Protein AF-A0A6G9QPV2-F1 (afdb_monomer_lite)

Sequence (283 aa):
MKAAFNFEWFISEEIANVVGEENLARIALSQITEARETGDTQGELWIAINGSEHKGYWSLNIDEQEIDEDEDACSHESVASIEVNEPSPFMALSQRQIHLKRWPLMRGVTGEDNVLGHSASVAHIGLMMALIANKNGADFDLTEVLVYGLLHDLQEVVCQDVAQPSKNSSPELAAAFDAFEKKALKAMIGTLPTALQDFYTTHLSPSPEVKTLIKNADIYDALRKSQDECEAGNHKEFGLAYSRLQQEVKTRSETNTYLKEFHQTFGQAYSWSFDKLVAHSHI

Secondary structure (DSSP, 8-state):
---EEEEEE---HHHHHHH-HHHHHHHHHHHHHHHTTTT-SEEEEEEEETTEEEEEEEEEEEE-----S---------------SS---HHHHHGGGGG-BSSTTS---S---BHHHHHHHHHHHHHHHHHHHHHTT----HHHHHHHHHHTTTTHHHH----HHHHTSSHHHHHHHHHHHHHHHHHHHTTS-HHHHHHHHHHTS--HHHHHHHHHHHHHHHHHHHHHHHHTT-HHHHHHHHHHHHHHHHHHTTT-HHHHHHHHHHGGGGGS-HHHHHHHHT-

Organism: NCBI:txid1028752

Structure (mmCIF, N/CA/C/O backbone):
data_AF-A0A6G9QPV2-F1
#
_entry.id   AF-A0A6G9QPV2-F1
#
loop_
_atom_site.group_PDB
_atom_site.id
_atom_site.type_symbol
_atom_site.label_atom_id
_atom_site.label_alt_id
_atom_site.label_comp_id
_atom_site.label_asym_id
_atom_site.label_entity_id
_atom_site.label_seq_id
_atom_site.pdbx_PDB_ins_code
_atom_site.Cartn_x
_atom_site.Cartn_y
_atom_site.Cartn_z
_atom_site.occupancy
_atom_site.B_iso_or_equiv
_atom_site.auth_seq_id
_atom_site.auth_comp_id
_atom_site.auth_asym_id
_atom_site.auth_atom_id
_atom_site.pdbx_PDB_model_num
ATOM 1 N N . MET A 1 1 ? -30.710 -30.141 27.492 1.00 29.81 1 MET A N 1
ATOM 2 C CA . MET A 1 1 ? -31.297 -29.080 28.334 1.00 29.81 1 MET A CA 1
ATOM 3 C C . MET A 1 1 ? -30.924 -27.733 27.720 1.00 29.81 1 MET A C 1
ATOM 5 O O . MET A 1 1 ? -29.798 -27.285 27.894 1.00 29.81 1 MET A O 1
ATOM 9 N N . LYS A 1 2 ? -31.788 -27.150 26.878 1.00 24.86 2 LYS A N 1
ATOM 10 C CA . LYS A 1 2 ? -31.607 -25.771 26.396 1.00 24.86 2 LYS A CA 1
ATOM 11 C C . LYS A 1 2 ? -32.379 -24.875 27.364 1.00 24.86 2 LYS A C 1
ATOM 13 O O . LYS A 1 2 ? -33.598 -24.961 27.405 1.00 24.86 2 LYS A O 1
ATOM 18 N N . ALA A 1 3 ? -31.670 -24.094 28.173 1.00 29.39 3 ALA A N 1
ATOM 19 C CA . ALA A 1 3 ? -32.288 -23.074 29.012 1.00 29.39 3 ALA A CA 1
ATOM 20 C C . ALA A 1 3 ? -32.742 -21.913 28.115 1.00 29.39 3 ALA A C 1
ATOM 22 O O . ALA A 1 3 ? -31.935 -21.378 27.351 1.00 29.39 3 ALA A O 1
ATOM 23 N N . ALA A 1 4 ? -34.022 -21.548 28.178 1.00 32.12 4 ALA A N 1
ATOM 24 C CA . ALA A 1 4 ? -34.490 -20.273 27.652 1.00 32.12 4 ALA A CA 1
ATOM 25 C C . ALA A 1 4 ? -34.146 -19.194 28.686 1.00 32.12 4 ALA A C 1
ATOM 27 O O . ALA A 1 4 ? -34.505 -19.323 29.854 1.00 32.12 4 ALA A O 1
ATOM 28 N N . PHE A 1 5 ? -33.405 -18.169 28.270 1.00 38.25 5 PHE A N 1
ATOM 29 C CA . PHE A 1 5 ? -32.965 -17.087 29.145 1.00 38.25 5 PHE A CA 1
ATOM 30 C C . PHE A 1 5 ? -33.882 -15.879 28.945 1.00 38.25 5 PHE A C 1
ATOM 32 O O . PHE A 1 5 ? -33.853 -15.255 27.886 1.00 38.25 5 PHE A O 1
ATOM 39 N N . ASN A 1 6 ? -34.691 -15.552 29.952 1.00 40.38 6 ASN A N 1
ATOM 40 C CA . ASN A 1 6 ? -35.481 -14.320 29.972 1.00 40.38 6 ASN A CA 1
ATOM 41 C C . ASN A 1 6 ? -34.753 -13.266 30.819 1.00 40.38 6 ASN A C 1
ATOM 43 O O . ASN A 1 6 ? -34.417 -13.538 31.973 1.00 40.38 6 ASN A O 1
ATOM 47 N N . PHE A 1 7 ? -34.508 -12.087 30.235 1.00 45.59 7 PHE A N 1
ATOM 48 C CA . PHE A 1 7 ? -33.812 -10.960 30.867 1.00 45.59 7 PHE A CA 1
ATOM 49 C C . PHE A 1 7 ? -34.814 -9.867 31.257 1.00 45.59 7 PHE A C 1
ATOM 51 O O . PHE A 1 7 ? -35.554 -9.379 30.402 1.00 45.59 7 PHE A O 1
ATOM 58 N N . GLU A 1 8 ? -34.808 -9.441 32.520 1.00 45.69 8 GLU A N 1
ATOM 59 C CA . GLU A 1 8 ? -35.541 -8.252 32.979 1.00 45.69 8 GLU A CA 1
ATOM 60 C C . GLU A 1 8 ? -34.568 -7.098 33.263 1.00 45.69 8 GLU A C 1
ATOM 62 O O . GLU A 1 8 ? -33.550 -7.280 33.934 1.00 45.69 8 GLU A O 1
ATOM 67 N N . TRP A 1 9 ? -34.886 -5.903 32.748 1.00 53.31 9 TRP A N 1
ATOM 68 C CA . TRP A 1 9 ? -34.067 -4.694 32.876 1.00 53.31 9 TRP A CA 1
ATOM 69 C C . TRP A 1 9 ? -34.724 -3.681 33.806 1.00 53.31 9 TRP A C 1
ATOM 71 O O . TRP A 1 9 ? -35.901 -3.358 33.655 1.00 53.31 9 TRP A O 1
ATOM 81 N N . PHE A 1 10 ? -33.927 -3.084 34.690 1.00 49.91 10 PHE A N 1
ATOM 82 C CA . PHE A 1 10 ? -34.333 -1.916 35.470 1.00 49.91 10 PHE A CA 1
ATOM 83 C C . PHE A 1 10 ? -33.373 -0.762 35.176 1.00 49.91 10 PHE A C 1
ATOM 85 O O . PHE A 1 10 ? -32.370 -0.574 35.864 1.00 49.91 10 PHE A O 1
ATOM 92 N N . ILE A 1 11 ? -33.665 -0.006 34.118 1.00 53.94 11 ILE A N 1
ATOM 93 C CA . ILE A 1 11 ? -32.973 1.238 33.755 1.00 53.94 11 ILE A CA 1
ATOM 94 C C . ILE A 1 11 ? -34.028 2.354 33.741 1.00 53.94 11 ILE A C 1
ATOM 96 O O . ILE A 1 11 ? -35.170 2.112 33.354 1.00 53.94 11 ILE A O 1
ATOM 100 N N . SER A 1 12 ? -33.692 3.568 34.192 1.00 52.53 12 SER A N 1
ATOM 101 C CA . SER A 1 12 ? -34.635 4.692 34.109 1.00 52.53 12 SER A CA 1
ATOM 102 C C . SER A 1 12 ? -34.963 5.018 32.642 1.00 52.53 12 SER A C 1
ATOM 104 O O . SER A 1 12 ? -34.069 5.022 31.794 1.00 52.53 12 SER A O 1
ATOM 106 N N . GLU A 1 13 ? -36.229 5.335 32.336 1.00 53.12 13 GLU A N 1
ATOM 107 C CA . GLU A 1 13 ? -36.702 5.673 30.971 1.00 53.12 13 GLU A CA 1
ATOM 108 C C . GLU A 1 13 ? -35.861 6.769 30.289 1.00 53.12 13 GLU A C 1
ATOM 110 O O . GLU A 1 13 ? -35.733 6.822 29.066 1.00 53.12 13 GLU A O 1
ATOM 115 N N . GLU A 1 14 ? -35.246 7.642 31.083 1.00 51.38 14 GLU A N 1
ATOM 116 C CA . GLU A 1 14 ? -34.389 8.732 30.620 1.00 51.38 14 GLU A CA 1
ATOM 117 C C . GLU A 1 14 ? -33.098 8.230 29.941 1.00 51.38 14 GLU A C 1
ATOM 119 O O . GLU A 1 14 ? -32.623 8.843 28.989 1.00 51.38 14 GLU A O 1
ATOM 124 N N . ILE A 1 15 ? -32.559 7.084 30.371 1.00 52.84 15 ILE A N 1
ATOM 125 C CA . ILE A 1 15 ? -31.333 6.483 29.820 1.00 52.84 15 ILE A CA 1
ATOM 126 C C . ILE A 1 15 ? -31.635 5.645 28.569 1.00 52.84 15 ILE A C 1
ATOM 128 O O . ILE A 1 15 ? -30.878 5.702 27.595 1.00 52.84 15 ILE A O 1
ATOM 132 N N . ALA A 1 16 ? -32.758 4.918 28.563 1.00 52.12 16 ALA A N 1
ATOM 133 C CA . ALA A 1 16 ? -33.206 4.126 27.412 1.00 52.12 16 ALA A CA 1
ATOM 134 C C . ALA A 1 16 ? -33.373 4.992 26.151 1.00 52.12 16 ALA A C 1
ATOM 136 O O . ALA A 1 16 ? -32.941 4.607 25.064 1.00 52.12 16 ALA A O 1
ATOM 137 N N . ASN A 1 17 ? -33.889 6.214 26.322 1.00 54.78 17 ASN A N 1
ATOM 138 C CA . ASN A 1 17 ? -34.085 7.175 25.237 1.00 54.78 17 ASN A CA 1
ATOM 139 C C . ASN A 1 17 ? -32.785 7.773 24.665 1.00 54.78 17 ASN A C 1
ATOM 141 O O . ASN A 1 17 ? -32.784 8.234 23.526 1.00 54.78 17 ASN A O 1
ATOM 145 N N . VAL A 1 18 ? -31.686 7.796 25.429 1.00 54.56 18 VAL A N 1
ATOM 146 C CA . VAL A 1 18 ? -30.412 8.404 24.995 1.00 54.56 18 VAL A CA 1
ATOM 147 C C . VAL A 1 18 ? -29.506 7.394 24.294 1.00 54.56 18 VAL A C 1
ATOM 149 O O . VAL A 1 18 ? -28.829 7.744 23.330 1.00 54.56 18 VAL A O 1
ATOM 152 N N . VAL A 1 19 ? -29.478 6.148 24.770 1.00 54.56 19 VAL A N 1
ATOM 153 C CA . VAL A 1 19 ? -28.576 5.105 24.247 1.00 54.56 19 VAL A CA 1
ATOM 154 C C . VAL A 1 19 ? -29.251 4.263 23.159 1.00 54.56 19 VAL A C 1
ATOM 156 O O . VAL A 1 19 ? -28.574 3.768 22.256 1.00 54.56 19 VAL A O 1
ATOM 159 N N . GLY A 1 20 ? -30.583 4.157 23.202 1.00 52.97 20 GLY A N 1
ATOM 160 C CA . GLY A 1 20 ? -31.364 3.228 22.389 1.00 52.97 20 GLY A CA 1
ATOM 161 C C . GLY A 1 20 ? -31.345 1.819 22.989 1.00 52.97 20 GLY A C 1
ATOM 162 O O . GLY A 1 20 ? -30.290 1.314 23.382 1.00 52.97 20 GLY A O 1
ATOM 163 N N . GLU A 1 21 ? -32.513 1.177 23.062 1.00 51.59 21 GLU A N 1
ATOM 164 C CA . GLU A 1 21 ? -32.695 -0.134 23.710 1.00 51.59 21 GLU A CA 1
ATOM 165 C C . GLU A 1 21 ? -31.785 -1.229 23.119 1.00 51.59 21 GLU A C 1
ATOM 167 O O . GLU A 1 21 ? -31.217 -2.028 23.864 1.00 51.59 21 GLU A O 1
ATOM 172 N N . GLU A 1 22 ? -31.544 -1.216 21.802 1.00 52.38 22 GLU A N 1
ATOM 173 C CA . GLU A 1 22 ? -30.664 -2.186 21.127 1.00 52.38 22 GLU A CA 1
ATOM 174 C C . GLU A 1 22 ? -29.181 -2.049 21.518 1.00 52.38 22 GLU A C 1
ATOM 176 O O . GLU A 1 22 ? -28.469 -3.047 21.659 1.00 52.38 22 GLU A O 1
ATOM 181 N N . ASN A 1 23 ? -28.696 -0.824 21.741 1.00 57.09 23 ASN A N 1
ATOM 182 C CA . ASN A 1 23 ? -27.310 -0.593 22.160 1.00 57.09 23 ASN A CA 1
ATOM 183 C C . ASN A 1 23 ? -27.099 -0.954 23.634 1.00 57.09 23 ASN A C 1
ATOM 185 O O . ASN A 1 23 ? -26.043 -1.483 23.987 1.00 57.09 23 ASN A O 1
ATOM 189 N N . LEU A 1 24 ? -28.107 -0.724 24.483 1.00 56.81 24 LEU A N 1
ATOM 190 C CA . LEU A 1 24 ? -28.096 -1.178 25.876 1.00 56.81 24 LEU A CA 1
ATOM 191 C C . LEU A 1 24 ? -28.025 -2.708 25.952 1.00 56.81 24 LEU A C 1
ATOM 193 O O . LEU A 1 24 ? -27.199 -3.240 26.696 1.00 56.81 24 LEU A O 1
ATOM 197 N N . ALA A 1 25 ? -28.802 -3.407 25.117 1.00 54.53 25 ALA A N 1
ATOM 198 C CA . ALA A 1 25 ? -28.771 -4.864 25.032 1.00 54.53 25 ALA A CA 1
ATOM 199 C C . ALA A 1 25 ? -27.386 -5.397 24.615 1.00 54.53 25 ALA A C 1
ATOM 201 O O . ALA A 1 25 ? -26.897 -6.362 25.202 1.00 54.53 25 ALA A O 1
ATOM 202 N N . ARG A 1 26 ? -26.703 -4.745 23.660 1.00 59.41 26 ARG A N 1
ATOM 203 C CA . ARG A 1 26 ? -25.351 -5.143 23.215 1.00 59.41 26 ARG A CA 1
ATOM 204 C C . ARG A 1 26 ? -24.257 -4.917 24.260 1.00 59.41 26 ARG A C 1
ATOM 206 O O . ARG A 1 26 ? -23.439 -5.813 24.461 1.00 59.41 26 ARG A O 1
ATOM 213 N N . ILE A 1 27 ? -24.224 -3.747 24.906 1.00 60.62 27 ILE A N 1
ATOM 214 C CA . ILE A 1 27 ? -23.229 -3.420 25.951 1.00 60.62 27 ILE A CA 1
ATOM 215 C C . ILE A 1 27 ? -23.361 -4.386 27.128 1.00 60.62 27 ILE A C 1
ATOM 217 O O . ILE A 1 27 ? -22.373 -4.839 27.708 1.00 60.62 27 ILE A O 1
ATOM 221 N N . ALA A 1 28 ? -24.594 -4.734 27.469 1.00 55.91 28 ALA A N 1
ATOM 222 C CA . ALA A 1 28 ? -24.837 -5.663 28.543 1.00 55.91 28 ALA A CA 1
ATOM 223 C C . ALA A 1 28 ? -24.505 -7.109 28.151 1.00 55.91 28 ALA A C 1
ATOM 225 O O . ALA A 1 28 ? -23.892 -7.805 28.952 1.00 55.91 28 ALA A O 1
ATOM 226 N N . LEU A 1 29 ? -24.788 -7.549 26.915 1.00 54.81 29 LEU A N 1
ATOM 227 C CA . LEU A 1 29 ? -24.367 -8.875 26.442 1.00 54.81 29 LEU A CA 1
ATOM 228 C C . LEU A 1 29 ? -22.846 -9.072 26.556 1.00 54.81 29 LEU A C 1
ATOM 230 O O . LEU A 1 29 ? -22.399 -10.154 26.942 1.00 54.81 29 LEU A O 1
ATOM 234 N N . SER A 1 30 ? -22.045 -8.037 26.268 1.00 60.50 30 SER A N 1
ATOM 235 C CA . SER A 1 30 ? -20.585 -8.142 26.384 1.00 60.50 30 SER A CA 1
ATOM 236 C C . SER A 1 30 ? -20.111 -8.278 27.832 1.00 60.50 30 SER A C 1
ATOM 238 O O . SER A 1 30 ? -19.213 -9.070 28.086 1.00 60.50 30 SER A O 1
ATOM 240 N N . GLN A 1 31 ? -20.737 -7.576 28.785 1.00 57.03 31 GLN A N 1
ATOM 241 C CA . GLN A 1 31 ? -20.386 -7.683 30.212 1.00 57.03 31 GLN A CA 1
ATOM 242 C C . GLN A 1 31 ? -20.992 -8.939 30.881 1.00 57.03 31 GLN A C 1
ATOM 244 O O . GLN A 1 31 ? -20.435 -9.470 31.833 1.00 57.03 31 GLN A O 1
ATOM 249 N N . ILE A 1 32 ? -22.100 -9.478 30.356 1.00 57.31 32 ILE A N 1
ATOM 250 C CA . ILE A 1 32 ? -22.730 -10.728 30.828 1.00 57.31 32 ILE A CA 1
ATOM 251 C C . ILE A 1 32 ? -21.970 -11.968 30.334 1.00 57.31 32 ILE A C 1
ATOM 253 O O . ILE A 1 32 ? -21.983 -13.003 30.999 1.00 57.31 32 ILE A O 1
ATOM 257 N N . THR A 1 33 ? -21.275 -11.884 29.195 1.00 54.19 33 THR A N 1
ATOM 258 C CA . THR A 1 33 ? -20.449 -13.000 28.701 1.00 54.19 33 THR A CA 1
ATOM 259 C C . THR A 1 33 ? -19.351 -13.371 29.708 1.00 54.19 33 THR A C 1
ATOM 261 O O . THR A 1 33 ? -19.067 -14.555 29.866 1.00 54.19 33 THR A O 1
ATOM 264 N N . GLU A 1 34 ? -18.837 -12.402 30.476 1.00 50.81 34 GLU A N 1
ATOM 265 C CA . GLU A 1 34 ? -17.928 -12.647 31.608 1.00 50.81 34 GLU A CA 1
ATOM 266 C C . GLU A 1 34 ? -18.623 -13.336 32.803 1.00 50.81 34 GLU A C 1
ATOM 268 O O . GLU A 1 34 ? -18.033 -14.204 33.441 1.00 50.81 34 GLU A O 1
ATOM 273 N N . ALA A 1 35 ? -19.897 -13.033 33.083 1.00 51.09 35 ALA A N 1
ATOM 274 C CA . ALA A 1 35 ? -20.668 -13.668 34.165 1.00 51.09 35 ALA A CA 1
ATOM 275 C C . ALA A 1 35 ? -21.120 -15.107 33.834 1.00 51.09 35 ALA A C 1
ATOM 277 O O . ALA A 1 35 ? -21.362 -15.928 34.721 1.00 51.09 35 ALA A O 1
ATOM 278 N N . ARG A 1 36 ? -21.199 -15.453 32.542 1.00 49.16 36 ARG A N 1
ATOM 279 C CA . ARG A 1 36 ? -21.535 -16.806 32.064 1.00 49.16 36 ARG A CA 1
ATOM 280 C C . ARG A 1 36 ? -20.525 -17.863 32.526 1.00 49.16 36 ARG A C 1
ATOM 282 O O . ARG A 1 36 ? -20.888 -19.031 32.645 1.00 49.16 36 ARG A O 1
ATOM 289 N N . GLU A 1 37 ? -19.285 -17.457 32.798 1.00 52.44 37 GLU A N 1
ATOM 290 C CA . GLU A 1 37 ? -18.221 -18.333 33.299 1.00 52.44 37 GLU A CA 1
ATOM 291 C C . GLU A 1 37 ? -18.310 -18.582 34.815 1.00 52.44 37 GLU A C 1
ATOM 293 O O . GLU A 1 37 ? -17.791 -19.590 35.296 1.00 52.44 37 GLU A O 1
ATOM 298 N N . THR A 1 38 ? -18.996 -17.714 35.574 1.00 55.75 38 THR A N 1
ATOM 299 C CA . THR A 1 38 ? -19.099 -17.807 37.044 1.00 55.75 38 THR A CA 1
ATOM 300 C C . THR A 1 38 ? -20.374 -18.496 37.531 1.00 55.75 38 THR A C 1
ATOM 302 O O . THR A 1 38 ? -20.415 -18.959 38.670 1.00 55.75 38 THR A O 1
ATOM 305 N N . GLY A 1 39 ? -21.390 -18.629 36.670 1.00 54.66 39 GLY A N 1
ATOM 306 C CA . GLY A 1 39 ? -22.663 -19.277 37.006 1.00 54.66 39 GLY A CA 1
ATOM 307 C C . GLY A 1 39 ? -23.623 -18.399 37.816 1.00 54.66 39 GLY A C 1
ATOM 308 O O . GLY A 1 39 ? -24.586 -18.918 38.380 1.00 54.66 39 GLY A O 1
ATOM 309 N N . ASP A 1 40 ? -23.378 -17.089 37.876 1.00 55.97 40 ASP A N 1
ATOM 310 C CA . ASP A 1 40 ? -24.264 -16.144 38.554 1.00 55.97 40 ASP A CA 1
ATOM 311 C C . ASP A 1 40 ? -25.549 -15.898 37.754 1.00 55.97 40 ASP A C 1
ATOM 313 O O . ASP A 1 40 ? -25.540 -15.740 36.533 1.00 55.97 40 ASP A O 1
ATOM 317 N N . THR A 1 41 ? -26.681 -15.839 38.458 1.00 59.28 41 THR A N 1
ATOM 318 C CA . THR A 1 41 ? -28.010 -15.622 37.863 1.00 59.28 41 THR A CA 1
ATOM 319 C C . THR A 1 41 ? -28.528 -14.196 38.056 1.00 59.28 41 THR A C 1
ATOM 321 O O . THR A 1 41 ? -29.656 -13.907 37.666 1.00 59.28 41 THR A O 1
ATOM 324 N N . GLN A 1 42 ? -27.751 -13.306 38.680 1.00 62.16 42 GLN A N 1
ATOM 325 C CA . GLN A 1 42 ? -28.057 -11.882 38.859 1.00 62.16 42 GLN A CA 1
ATOM 326 C C . GLN A 1 42 ? -26.756 -11.077 38.932 1.00 62.16 42 GLN A C 1
ATOM 328 O O . GLN A 1 42 ? -25.765 -11.569 39.469 1.00 62.16 42 GLN A O 1
ATOM 333 N N . GLY A 1 43 ? -26.756 -9.831 38.458 1.00 63.09 43 GLY A N 1
ATOM 334 C CA . GLY A 1 43 ? -25.561 -8.990 38.514 1.00 63.09 43 GLY A CA 1
ATOM 335 C C . GLY A 1 43 ? -25.822 -7.500 38.325 1.00 63.09 43 GLY A C 1
ATOM 336 O O . GLY A 1 43 ? -26.908 -7.069 37.930 1.00 63.09 43 GLY A O 1
ATOM 337 N N . GLU A 1 44 ? -24.801 -6.706 38.641 1.00 63.53 44 GLU A N 1
ATOM 338 C CA . GLU A 1 44 ? -24.794 -5.253 38.465 1.00 63.53 44 GLU A CA 1
ATOM 339 C C . GLU A 1 44 ? -24.048 -4.888 37.178 1.00 63.53 44 GLU A C 1
ATOM 341 O O . GLU A 1 44 ? -23.037 -5.504 36.846 1.00 63.53 44 GLU A O 1
ATOM 346 N N . LEU A 1 45 ? -24.532 -3.872 36.466 1.00 61.62 45 LEU A N 1
ATOM 347 C CA . LEU A 1 45 ? -23.935 -3.370 35.230 1.00 61.62 45 LEU A CA 1
ATOM 348 C C . LEU A 1 45 ? -23.659 -1.873 35.368 1.00 61.62 45 LEU A C 1
ATOM 350 O O . LEU A 1 45 ? -24.528 -1.125 35.824 1.00 61.62 45 LEU A O 1
ATOM 354 N N . TRP A 1 46 ? -22.482 -1.429 34.931 1.00 59.12 46 TRP A N 1
ATOM 355 C CA . TRP A 1 46 ? -22.120 -0.012 34.907 1.00 59.12 46 TRP A CA 1
ATOM 356 C C . TRP A 1 46 ? -21.998 0.483 33.468 1.00 59.12 46 TRP A C 1
ATOM 358 O O . TRP A 1 46 ? -21.288 -0.101 32.649 1.00 59.12 46 TRP A O 1
ATOM 368 N N . ILE A 1 47 ? -22.702 1.573 33.162 1.00 60.22 47 ILE A N 1
ATOM 369 C CA . ILE A 1 47 ? -22.731 2.191 31.835 1.00 60.22 47 ILE A CA 1
ATOM 370 C C . ILE A 1 47 ? -22.323 3.655 31.970 1.00 60.22 47 ILE A C 1
ATOM 372 O O . ILE A 1 47 ? -22.967 4.422 32.684 1.00 60.22 47 ILE A O 1
ATOM 376 N N . ALA A 1 48 ? -21.267 4.058 31.265 1.00 52.00 48 ALA A N 1
ATOM 377 C CA . ALA A 1 48 ? -20.849 5.452 31.188 1.00 52.00 48 ALA A CA 1
ATOM 378 C C . ALA A 1 48 ? -21.502 6.139 29.977 1.00 52.00 48 ALA A C 1
ATOM 380 O O . ALA A 1 48 ? -21.289 5.731 28.837 1.00 52.00 48 ALA A O 1
ATOM 381 N N . ILE A 1 49 ? -22.274 7.201 30.215 1.00 53.53 49 ILE A N 1
ATOM 382 C CA . ILE A 1 49 ? -22.950 7.997 29.181 1.00 53.53 49 ILE A CA 1
ATOM 383 C C . ILE A 1 49 ? -22.535 9.454 29.357 1.00 53.53 49 ILE A C 1
ATOM 385 O O . ILE A 1 49 ? -22.730 10.035 30.422 1.00 53.53 49 ILE A O 1
ATOM 389 N N . ASN A 1 50 ? -21.953 10.064 28.319 1.00 47.59 50 ASN A N 1
ATOM 390 C CA . ASN A 1 50 ? -21.520 11.470 28.337 1.00 47.59 50 ASN A CA 1
ATOM 391 C C . ASN A 1 50 ? -20.665 11.847 29.570 1.00 47.59 50 ASN A C 1
ATOM 393 O O . ASN A 1 50 ? -20.770 12.953 30.098 1.00 47.59 50 ASN A O 1
ATOM 397 N N . GLY A 1 51 ? -19.829 10.917 30.046 1.00 46.25 51 GLY A N 1
ATOM 398 C CA . GLY A 1 51 ? -18.965 11.114 31.216 1.00 46.25 51 GLY A CA 1
ATOM 399 C C . GLY A 1 51 ? -19.647 10.944 32.580 1.00 46.25 51 GLY A C 1
ATOM 400 O O . GLY A 1 51 ? -19.004 11.197 33.594 1.00 46.25 51 GLY A O 1
ATOM 401 N N . SER A 1 52 ? -20.912 10.515 32.621 1.00 44.59 52 SER A N 1
ATOM 402 C CA . SER A 1 52 ? -21.630 10.145 33.849 1.00 44.59 52 SER A CA 1
ATOM 403 C C . SER A 1 52 ? -21.826 8.631 33.918 1.00 44.59 52 SER A C 1
ATOM 405 O O . SER A 1 52 ? -22.207 8.013 32.926 1.00 44.59 52 SER A O 1
ATOM 407 N N . GLU A 1 53 ? -21.556 8.024 35.074 1.00 52.00 53 GLU A N 1
ATOM 408 C CA . GLU A 1 53 ? -21.753 6.587 35.294 1.00 52.00 53 GLU A CA 1
ATOM 409 C C . GLU A 1 53 ? -23.162 6.290 35.809 1.00 52.00 53 GLU A C 1
ATOM 411 O O . GLU A 1 53 ? -23.664 6.937 36.731 1.00 52.00 53 GLU A O 1
ATOM 416 N N . HIS A 1 54 ? -23.786 5.272 35.225 1.00 56.81 54 HIS A N 1
ATOM 417 C CA . HIS A 1 54 ? -25.125 4.812 35.553 1.00 56.81 54 HIS A CA 1
ATOM 418 C C . HIS A 1 54 ? -25.104 3.324 35.900 1.00 56.81 54 HIS A C 1
ATOM 420 O O . HIS A 1 54 ? -24.440 2.531 35.233 1.00 56.81 54 HIS A O 1
ATOM 426 N N . LYS A 1 55 ? -25.853 2.955 36.942 1.00 56.59 55 LYS A N 1
ATOM 427 C CA . LYS A 1 55 ? -25.932 1.591 37.467 1.00 56.59 55 LYS A CA 1
ATOM 428 C C . LYS A 1 55 ? -27.245 0.927 37.050 1.00 56.59 55 LYS A C 1
ATOM 430 O O . LYS A 1 55 ? -28.311 1.490 37.297 1.00 56.59 55 LYS A O 1
ATOM 435 N N . GLY A 1 56 ? -27.159 -0.263 36.465 1.00 59.47 56 GLY A N 1
ATOM 436 C CA . GLY A 1 56 ? -28.288 -1.135 36.134 1.00 59.47 56 GLY A CA 1
ATOM 437 C C . GLY A 1 56 ? -28.166 -2.511 36.794 1.00 59.47 56 GLY A C 1
ATOM 438 O O . GLY A 1 56 ? -27.118 -2.856 37.343 1.00 59.47 56 GLY A O 1
ATOM 439 N N . TYR A 1 57 ? -29.242 -3.295 36.730 1.00 58.00 57 TYR A N 1
ATOM 440 C CA . TYR A 1 57 ? -29.302 -4.661 37.256 1.00 58.00 57 TYR A CA 1
ATOM 441 C C . TYR A 1 57 ? -29.870 -5.609 36.202 1.00 58.00 57 TYR A C 1
ATOM 443 O O . TYR A 1 57 ? -30.753 -5.211 35.439 1.00 58.00 57 TYR A O 1
ATOM 451 N N . TRP A 1 58 ? -29.387 -6.851 36.198 1.00 62.47 58 TRP A N 1
ATOM 452 C CA . TRP A 1 58 ? -29.926 -7.943 35.388 1.00 62.47 58 TRP A CA 1
ATOM 453 C C . TRP A 1 58 ? -30.202 -9.176 36.255 1.00 62.47 58 TRP A C 1
ATOM 455 O O . TRP A 1 58 ? -29.531 -9.408 37.264 1.00 62.47 58 TRP A O 1
ATOM 465 N N . SER A 1 59 ? -31.188 -9.973 35.849 1.00 49.94 59 SER A N 1
ATOM 466 C CA . SER A 1 59 ? -31.497 -11.282 36.426 1.00 49.94 59 SER A CA 1
ATOM 467 C C . SER A 1 59 ? -31.766 -12.306 35.321 1.00 49.94 59 SER A C 1
ATOM 469 O O . SER A 1 59 ? -32.195 -11.957 34.221 1.00 49.94 59 SER A O 1
ATOM 471 N N . LEU A 1 60 ? -31.473 -13.572 35.616 1.00 51.50 60 LEU A N 1
ATOM 472 C CA . LEU A 1 60 ? -31.610 -14.718 34.728 1.00 51.50 60 LEU A CA 1
ATOM 473 C C . LEU A 1 60 ? -32.667 -15.668 35.298 1.00 51.50 60 LEU A C 1
ATOM 475 O O . LEU A 1 60 ? -32.438 -16.296 36.333 1.00 51.50 60 LEU A O 1
ATOM 479 N N . ASN A 1 61 ? -33.810 -15.795 34.624 1.00 48.44 61 ASN A N 1
ATOM 480 C CA . ASN A 1 61 ? -34.791 -16.838 34.933 1.00 48.44 61 ASN A CA 1
ATOM 481 C C . ASN A 1 61 ? -34.538 -18.064 34.049 1.00 48.44 61 ASN A C 1
ATOM 483 O O . ASN A 1 61 ? -34.480 -17.943 32.826 1.00 48.44 61 ASN A O 1
ATOM 487 N N . ILE A 1 62 ? -34.378 -19.230 34.680 1.00 46.88 62 ILE A N 1
ATOM 488 C CA . ILE A 1 62 ? -34.223 -20.525 34.011 1.00 46.88 62 ILE A CA 1
ATOM 489 C C . ILE A 1 62 ? -35.539 -21.282 34.193 1.00 46.88 62 ILE A C 1
ATOM 491 O O . ILE A 1 62 ? -35.790 -21.815 35.271 1.00 46.88 62 ILE A O 1
ATOM 495 N N . ASP A 1 63 ? -36.371 -21.329 33.154 1.00 40.31 63 ASP A N 1
ATOM 496 C CA . ASP A 1 63 ? -37.543 -22.209 33.139 1.00 40.31 63 ASP A CA 1
ATOM 497 C C . ASP A 1 63 ? -37.143 -23.586 32.589 1.00 40.31 63 ASP A C 1
ATOM 499 O O . ASP A 1 63 ? -36.682 -23.718 31.451 1.00 40.31 63 ASP A O 1
ATOM 503 N N . GLU A 1 64 ? -37.307 -24.629 33.404 1.00 36.22 64 GLU A N 1
ATOM 504 C CA . GLU A 1 64 ? -37.167 -26.019 32.969 1.00 36.22 64 GLU A CA 1
ATOM 505 C C . GLU A 1 64 ? -38.422 -26.433 32.187 1.00 36.22 64 GLU A C 1
ATOM 507 O O . GLU A 1 64 ? -39.484 -26.654 32.767 1.00 36.22 64 GLU A O 1
ATOM 512 N N . GLN A 1 65 ? -38.314 -26.557 30.863 1.00 34.97 65 GLN A N 1
ATOM 513 C CA . GLN A 1 65 ? -39.315 -27.255 30.051 1.00 34.97 65 GLN A CA 1
ATOM 514 C C . GLN A 1 65 ? -38.694 -28.488 29.383 1.00 34.97 65 GLN A C 1
ATOM 516 O O . GLN A 1 65 ? -37.644 -28.404 28.740 1.00 34.97 65 GLN A O 1
ATOM 521 N N . GLU A 1 66 ? -39.347 -29.642 29.565 1.00 31.84 66 GLU A N 1
ATOM 522 C CA . GLU A 1 66 ? -39.085 -30.889 28.837 1.00 31.84 66 GLU A CA 1
ATOM 523 C C . GLU A 1 66 ? -39.444 -30.704 27.356 1.00 31.84 66 GLU A C 1
ATOM 525 O O . GLU A 1 66 ? -40.541 -30.252 27.032 1.00 31.84 66 GLU A O 1
ATOM 530 N N . ILE A 1 67 ? -38.520 -31.050 26.457 1.00 33.59 67 ILE A N 1
ATOM 531 C CA . ILE A 1 67 ? -38.731 -31.021 25.005 1.00 33.59 67 ILE A CA 1
ATOM 532 C C . ILE A 1 67 ? -38.688 -32.468 24.505 1.00 33.59 67 ILE A C 1
ATOM 534 O O . ILE A 1 67 ? -37.688 -33.155 24.719 1.00 33.59 67 ILE A O 1
ATOM 538 N N . ASP A 1 68 ? -39.781 -32.899 23.871 1.00 30.03 68 ASP A N 1
ATOM 539 C CA . ASP A 1 68 ? -39.919 -34.160 23.128 1.00 30.03 68 ASP A CA 1
ATOM 540 C C . ASP A 1 68 ? -38.923 -34.189 21.949 1.00 30.03 68 ASP A C 1
ATOM 542 O O . ASP A 1 68 ? -38.750 -33.190 21.251 1.00 30.03 68 ASP A O 1
ATOM 546 N N . GLU A 1 69 ? -38.247 -35.320 21.737 1.00 36.44 69 GLU A N 1
ATOM 547 C CA . GLU A 1 69 ? -37.056 -35.462 20.873 1.00 36.44 69 GLU A CA 1
ATOM 548 C C . GLU A 1 69 ? -37.298 -35.421 19.347 1.00 36.44 69 GLU A C 1
ATOM 550 O O . GLU A 1 69 ? -36.375 -35.697 18.585 1.00 36.44 69 GLU A O 1
ATOM 555 N N . ASP A 1 70 ? -38.467 -35.008 18.862 1.00 34.91 70 ASP A N 1
ATOM 556 C CA . ASP A 1 70 ? -38.774 -34.996 17.426 1.00 34.91 70 ASP A CA 1
ATOM 557 C C . ASP A 1 70 ? -39.188 -33.597 16.943 1.00 34.91 70 ASP A C 1
ATOM 559 O O . ASP A 1 70 ? -40.372 -33.297 16.850 1.00 34.91 70 ASP A O 1
ATOM 563 N N . GLU A 1 71 ? -38.211 -32.736 16.628 1.00 36.72 71 GLU A N 1
ATOM 564 C CA . GLU A 1 71 ? -38.252 -31.811 15.477 1.00 36.72 71 GLU A CA 1
ATOM 565 C C . GLU A 1 71 ? -36.946 -30.996 15.370 1.00 36.72 71 GLU A C 1
ATOM 567 O O . GLU A 1 71 ? -36.525 -30.287 16.286 1.00 36.72 71 GLU A O 1
ATOM 572 N N . ASP A 1 72 ? -36.309 -31.098 14.204 1.00 38.25 72 ASP A N 1
ATOM 573 C CA . ASP A 1 72 ? -35.103 -30.401 13.739 1.00 38.25 72 ASP A CA 1
ATOM 574 C C . ASP A 1 72 ? -35.303 -28.865 13.642 1.00 38.25 72 ASP A C 1
ATOM 576 O O . ASP A 1 72 ? -35.252 -28.258 12.571 1.00 38.25 72 ASP A O 1
ATOM 580 N N . ALA A 1 73 ? -35.539 -28.191 14.768 1.00 34.81 73 ALA A N 1
ATOM 581 C CA . ALA A 1 73 ? -35.657 -26.737 14.837 1.00 34.81 73 ALA A CA 1
ATOM 582 C C . ALA A 1 73 ? -34.367 -26.119 15.397 1.00 34.81 73 ALA A C 1
ATOM 584 O O . ALA A 1 73 ? -34.205 -25.852 16.593 1.00 34.81 73 ALA A O 1
ATOM 585 N N . CYS A 1 74 ? -33.414 -25.868 14.500 1.00 29.83 74 CYS A N 1
ATOM 586 C CA . CYS A 1 74 ? -32.304 -24.957 14.752 1.00 29.83 74 CYS A CA 1
ATOM 587 C C . CYS A 1 74 ? -32.886 -23.543 14.957 1.00 29.83 74 CYS A C 1
ATOM 589 O O . CYS A 1 74 ? -33.215 -22.849 13.997 1.00 29.83 74 CYS A O 1
ATOM 591 N N . SER A 1 75 ? -33.083 -23.125 16.210 1.00 36.50 75 SER A N 1
ATOM 592 C CA . SER A 1 75 ? -33.506 -21.766 16.555 1.00 36.50 75 SER A CA 1
ATOM 593 C C . SER A 1 75 ? -32.359 -20.792 16.270 1.00 36.50 75 SER A C 1
ATOM 595 O O . SER A 1 75 ? -31.514 -20.538 17.129 1.00 36.50 75 SER A O 1
ATOM 597 N N . HIS A 1 76 ? -32.307 -20.296 15.036 1.00 37.47 76 HIS A N 1
ATOM 598 C CA . HIS A 1 76 ? -31.491 -19.155 14.654 1.00 37.47 76 HIS A CA 1
ATOM 599 C C . HIS A 1 76 ? -31.923 -17.941 15.487 1.00 37.47 76 HIS A C 1
ATOM 601 O O . HIS A 1 76 ? -33.059 -17.484 15.366 1.00 37.47 76 HIS A O 1
ATOM 607 N N . GLU A 1 77 ? -31.022 -17.406 16.316 1.00 42.28 77 GLU A N 1
ATOM 608 C CA . GLU A 1 77 ? -31.096 -15.994 16.703 1.00 42.28 77 GLU A CA 1
ATOM 609 C C . GLU A 1 77 ? -31.298 -15.189 15.416 1.00 42.28 77 GLU A C 1
ATOM 611 O O . GLU A 1 77 ? -30.575 -15.399 14.435 1.00 42.28 77 GLU A O 1
ATOM 616 N N . SER A 1 78 ? -32.315 -14.325 15.372 1.00 38.03 78 SER A N 1
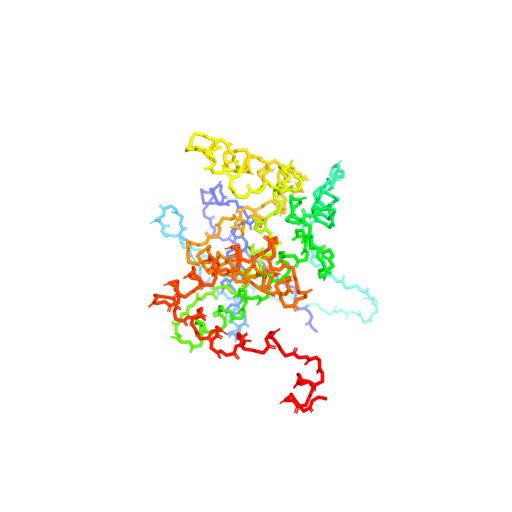ATOM 617 C CA . SER A 1 78 ? -32.558 -13.484 14.205 1.00 38.03 78 SER A CA 1
ATOM 618 C C . SER A 1 78 ? -31.406 -12.490 14.083 1.00 38.03 78 SER A C 1
ATOM 620 O O . SER A 1 78 ? -31.439 -11.401 14.654 1.00 38.03 78 SER A O 1
ATOM 622 N N . VAL A 1 79 ? -30.358 -12.878 13.358 1.00 47.06 79 VAL A N 1
ATOM 623 C CA . VAL A 1 79 ? -29.337 -11.954 12.874 1.00 47.06 79 VAL A CA 1
ATOM 624 C C . VAL A 1 79 ? -30.103 -10.882 12.113 1.00 47.06 79 VAL A C 1
ATOM 626 O O . VAL A 1 79 ? -30.791 -11.216 11.147 1.00 47.06 79 VAL A O 1
ATOM 629 N N . ALA A 1 80 ? -30.049 -9.634 12.588 1.00 53.53 80 ALA A N 1
ATOM 630 C CA . ALA A 1 80 ? -30.694 -8.506 11.929 1.00 53.53 80 ALA A CA 1
ATOM 631 C C . ALA A 1 80 ? -30.369 -8.573 10.431 1.00 53.53 80 ALA A C 1
ATOM 633 O O . ALA A 1 80 ? -29.210 -8.472 10.021 1.00 53.53 80 ALA A O 1
ATOM 634 N N . SER A 1 81 ? -31.382 -8.871 9.619 1.00 62.12 81 SER A N 1
ATOM 635 C CA . SER A 1 81 ? -31.196 -9.083 8.192 1.00 62.12 81 SER A CA 1
ATOM 636 C C . SER A 1 81 ? -30.819 -7.755 7.555 1.00 62.12 81 SER A C 1
ATOM 638 O O . SER A 1 81 ? -31.467 -6.745 7.821 1.00 62.12 81 SER A O 1
ATOM 640 N N . ILE A 1 82 ? -29.798 -7.748 6.696 1.00 75.94 82 ILE A N 1
ATOM 641 C CA . ILE A 1 82 ? -29.483 -6.572 5.883 1.00 75.94 82 ILE A CA 1
ATOM 642 C C . ILE A 1 82 ? -30.718 -6.269 5.027 1.00 75.94 82 ILE A C 1
ATOM 644 O O . ILE A 1 82 ? -31.046 -7.041 4.127 1.00 75.94 82 ILE A O 1
ATOM 648 N N . GLU A 1 83 ? -31.410 -5.164 5.305 1.00 68.19 83 GLU A N 1
ATOM 649 C CA . GLU A 1 83 ? -32.511 -4.704 4.461 1.00 68.19 83 GLU A CA 1
ATOM 650 C C . GLU A 1 83 ? -31.960 -4.278 3.095 1.00 68.19 83 GLU A C 1
ATOM 652 O O . GLU A 1 83 ? -31.239 -3.284 2.964 1.00 68.19 83 GLU A O 1
ATOM 657 N N . VAL A 1 84 ? -32.277 -5.055 2.057 1.00 69.94 84 VAL A N 1
ATOM 658 C CA . VAL A 1 84 ? -31.889 -4.761 0.674 1.00 69.94 84 VAL A CA 1
ATOM 659 C C . VAL A 1 84 ? -33.062 -4.087 -0.027 1.00 69.94 84 VAL A C 1
ATOM 661 O O . VAL A 1 84 ? -33.943 -4.755 -0.561 1.00 69.94 84 VAL A O 1
ATOM 664 N N . ASN A 1 85 ? -33.066 -2.754 -0.027 1.00 71.50 85 ASN A N 1
ATOM 665 C CA . ASN A 1 85 ? -34.087 -1.968 -0.728 1.00 71.50 85 ASN A CA 1
ATOM 666 C C . ASN A 1 85 ? -33.767 -1.795 -2.226 1.00 71.50 85 ASN A C 1
ATOM 668 O O . ASN A 1 85 ? -34.675 -1.765 -3.047 1.00 71.50 85 ASN A O 1
ATOM 672 N N . GLU A 1 86 ? -32.481 -1.729 -2.584 1.00 78.81 86 GLU A N 1
ATOM 673 C CA . GLU A 1 86 ? -31.957 -1.614 -3.955 1.00 78.81 86 GLU A CA 1
ATOM 674 C C . GLU A 1 86 ? -30.579 -2.312 -4.033 1.00 78.81 86 GLU A C 1
ATOM 676 O O . GLU A 1 86 ? -29.882 -2.404 -3.014 1.00 78.81 86 GLU A O 1
ATOM 681 N N . PRO A 1 87 ? -30.141 -2.812 -5.206 1.00 89.19 87 PRO A N 1
ATOM 682 C CA . PRO A 1 87 ? -28.834 -3.444 -5.345 1.00 89.19 87 PRO A CA 1
ATOM 683 C C . PRO A 1 87 ? -27.694 -2.435 -5.143 1.00 89.19 87 PRO A C 1
ATOM 685 O O . PRO A 1 87 ? -27.655 -1.368 -5.756 1.00 89.19 87 PRO A O 1
ATOM 688 N N . SER A 1 88 ? -26.712 -2.807 -4.321 1.00 93.19 88 SER A N 1
ATOM 689 C CA . SER A 1 88 ? -25.503 -2.009 -4.105 1.00 93.19 88 SER A CA 1
ATOM 690 C C . SER A 1 88 ? -24.469 -2.237 -5.220 1.00 93.19 88 SER A C 1
ATOM 692 O O . SER A 1 88 ? -24.063 -3.381 -5.445 1.00 93.19 88 SER A O 1
ATOM 694 N N . PRO A 1 89 ? -23.956 -1.181 -5.884 1.00 93.69 89 PRO A N 1
ATOM 695 C CA . PRO A 1 89 ? -22.859 -1.305 -6.844 1.00 93.69 89 PRO A CA 1
ATOM 696 C C . PRO A 1 89 ? -21.477 -1.461 -6.186 1.00 93.69 89 PRO A C 1
ATOM 698 O O . PRO A 1 89 ? -20.497 -1.633 -6.910 1.00 93.69 89 PRO A O 1
ATOM 701 N N . PHE A 1 90 ? -21.364 -1.399 -4.851 1.00 94.81 90 PHE A N 1
ATOM 702 C CA . PHE A 1 90 ? -20.082 -1.322 -4.141 1.00 94.81 90 PHE A CA 1
ATOM 703 C C . PHE A 1 90 ? -19.100 -2.424 -4.552 1.00 94.81 90 PHE A C 1
ATOM 705 O O . PHE A 1 90 ? -17.980 -2.137 -4.972 1.00 94.81 90 PHE A O 1
ATOM 712 N N . MET A 1 91 ? -19.534 -3.688 -4.482 1.00 95.00 91 MET A N 1
ATOM 713 C CA . MET A 1 91 ? -18.674 -4.830 -4.805 1.00 95.00 91 MET A CA 1
ATOM 714 C C . MET A 1 91 ? -18.290 -4.855 -6.284 1.00 95.00 91 MET A C 1
ATOM 716 O O . MET A 1 91 ? -17.136 -5.121 -6.614 1.00 95.00 91 MET A O 1
ATOM 720 N N . ALA A 1 92 ? -19.232 -4.520 -7.169 1.00 94.31 92 ALA A N 1
ATOM 721 C CA . ALA A 1 92 ? -18.978 -4.458 -8.603 1.00 94.31 92 ALA A CA 1
ATOM 722 C C . ALA A 1 92 ? -17.967 -3.358 -8.953 1.00 94.31 92 ALA A C 1
ATOM 724 O O . ALA A 1 92 ? -17.130 -3.571 -9.823 1.00 94.31 92 ALA A O 1
ATOM 725 N N . LEU A 1 93 ? -18.012 -2.206 -8.274 1.00 93.94 93 LEU A N 1
ATOM 726 C CA . LEU A 1 93 ? -17.001 -1.157 -8.407 1.00 93.94 93 LEU A CA 1
ATOM 727 C C . LEU A 1 93 ? -15.662 -1.624 -7.830 1.00 93.94 93 LEU A C 1
ATOM 729 O O . LEU A 1 93 ? -14.678 -1.639 -8.557 1.00 93.94 93 LEU A O 1
ATOM 733 N N . SER A 1 94 ? -15.624 -2.085 -6.580 1.00 94.50 94 SER A N 1
ATOM 734 C CA . SER A 1 94 ? -14.393 -2.532 -5.911 1.00 94.50 94 SER A CA 1
ATOM 735 C C . SER A 1 94 ? -13.594 -3.550 -6.740 1.00 94.50 94 SER A C 1
ATOM 737 O O . SER A 1 94 ? -12.380 -3.420 -6.898 1.00 94.50 94 SER A O 1
ATOM 739 N N . GLN A 1 95 ? -14.270 -4.514 -7.371 1.00 94.62 95 GLN A N 1
ATOM 740 C CA . GLN A 1 95 ? -13.622 -5.542 -8.192 1.00 94.62 95 GLN A CA 1
ATOM 741 C C . GLN A 1 95 ? -13.000 -5.013 -9.494 1.00 94.62 95 GLN A C 1
ATOM 743 O O . GLN A 1 95 ? -12.149 -5.684 -10.077 1.00 94.62 95 GLN A O 1
ATOM 748 N N . ARG A 1 96 ? -13.347 -3.801 -9.948 1.00 95.62 96 ARG A N 1
ATOM 749 C CA 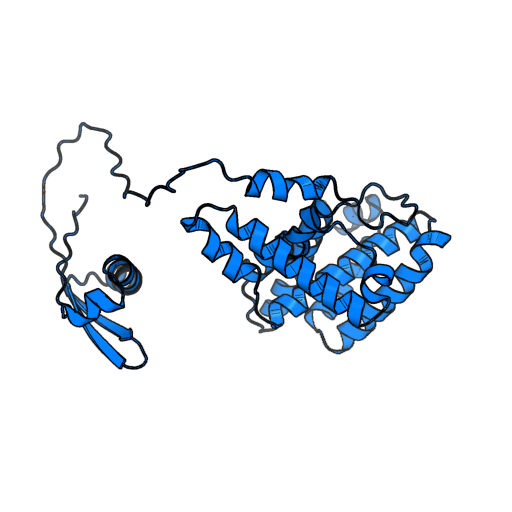. ARG A 1 96 ? -12.730 -3.199 -11.143 1.00 95.62 96 ARG A CA 1
ATOM 750 C C . ARG A 1 96 ? -11.286 -2.755 -10.924 1.00 95.62 96 ARG A C 1
ATOM 752 O O . ARG A 1 96 ? -10.629 -2.450 -11.916 1.00 95.62 96 ARG A O 1
ATOM 759 N N . GLN A 1 97 ? -10.769 -2.782 -9.692 1.00 95.50 97 GLN A N 1
ATOM 760 C CA . GLN A 1 97 ? -9.340 -2.587 -9.408 1.00 95.50 97 GLN A CA 1
ATOM 761 C C . GLN A 1 97 ? -8.441 -3.532 -10.227 1.00 95.50 97 GLN A C 1
ATOM 763 O O . GLN A 1 97 ? -7.337 -3.150 -10.602 1.00 95.50 97 GLN A O 1
ATOM 768 N N . ILE A 1 98 ? -8.936 -4.720 -10.607 1.00 95.88 98 ILE A N 1
ATOM 769 C CA . ILE A 1 98 ? -8.219 -5.652 -11.495 1.00 95.88 98 ILE A CA 1
ATOM 770 C C . ILE A 1 98 ? -7.902 -5.055 -12.880 1.00 95.88 98 ILE A C 1
ATOM 772 O O . ILE A 1 98 ? -6.964 -5.486 -13.543 1.00 95.88 98 ILE A O 1
ATOM 776 N N . HIS A 1 99 ? -8.675 -4.064 -13.332 1.00 94.44 99 HIS A N 1
ATOM 777 C CA . HIS A 1 99 ? -8.500 -3.411 -14.633 1.00 94.44 99 HIS A CA 1
ATOM 778 C C . HIS A 1 99 ? -7.640 -2.144 -14.567 1.00 94.44 99 HIS A C 1
ATOM 780 O O . HIS A 1 99 ? -7.330 -1.562 -15.608 1.00 94.44 99 HIS A O 1
ATOM 786 N N . LEU A 1 100 ? -7.284 -1.688 -13.366 1.00 94.69 100 LEU A N 1
ATOM 787 C CA . LEU A 1 100 ? -6.484 -0.487 -13.169 1.00 94.69 100 LEU A CA 1
ATOM 788 C C . LEU A 1 100 ? -5.014 -0.873 -13.206 1.00 94.69 100 LEU A C 1
ATOM 790 O O . LEU A 1 100 ? -4.467 -1.378 -12.228 1.00 94.69 100 LEU A O 1
ATOM 794 N N . LYS A 1 101 ? -4.386 -0.665 -14.361 1.00 94.06 101 LYS A N 1
ATOM 795 C CA . LYS A 1 101 ? -2.961 -0.922 -14.533 1.00 94.06 101 LYS A CA 1
ATOM 796 C C . LYS A 1 101 ? -2.140 0.124 -13.776 1.00 94.06 101 LYS A C 1
ATOM 798 O O . LYS A 1 101 ? -2.262 1.312 -14.070 1.00 94.06 101 LYS A O 1
ATOM 803 N N . ARG A 1 102 ? -1.226 -0.347 -12.928 1.00 94.62 102 ARG A N 1
ATOM 804 C CA . ARG A 1 102 ? -0.194 0.472 -12.291 1.00 94.62 102 ARG A CA 1
ATOM 805 C C . ARG A 1 102 ? 0.966 0.752 -13.230 1.00 94.62 102 ARG A C 1
ATOM 807 O O . ARG A 1 102 ? 1.236 0.000 -14.172 1.00 94.62 102 ARG A O 1
ATOM 814 N N . TRP A 1 103 ? 1.666 1.853 -12.971 1.00 93.25 103 TRP A N 1
ATOM 815 C CA . TRP A 1 103 ? 2.748 2.346 -13.832 1.00 93.25 103 TRP A CA 1
ATOM 816 C C . TRP A 1 103 ? 2.308 2.534 -15.301 1.00 93.25 103 TRP A C 1
ATOM 818 O O . TRP A 1 103 ? 3.026 2.124 -16.221 1.00 93.25 103 TRP A O 1
ATOM 828 N N . PRO A 1 104 ? 1.140 3.156 -15.574 1.00 90.38 104 PRO A N 1
ATOM 829 C CA . PRO A 1 104 ? 0.545 3.174 -16.914 1.00 90.38 104 PRO A CA 1
ATOM 830 C C . PRO A 1 104 ? 1.397 3.918 -17.954 1.00 90.38 104 PRO A C 1
ATOM 832 O O . PRO A 1 104 ? 1.277 3.659 -19.151 1.00 90.38 104 PRO A O 1
ATOM 835 N N . LEU A 1 105 ? 2.278 4.815 -17.501 1.00 91.31 105 LEU A N 1
ATOM 836 C CA . LEU A 1 105 ? 3.170 5.617 -18.344 1.00 91.31 105 LEU A CA 1
ATOM 837 C C . LEU A 1 105 ? 4.535 4.966 -18.609 1.00 91.31 105 LEU A C 1
ATOM 839 O O . LEU A 1 105 ? 5.346 5.549 -19.325 1.00 91.31 105 LEU A O 1
ATOM 843 N N . MET A 1 106 ? 4.801 3.787 -18.043 1.00 92.19 106 MET A N 1
ATOM 844 C CA . MET A 1 106 ? 6.078 3.088 -18.183 1.00 92.19 106 MET A CA 1
ATOM 845 C C . MET A 1 106 ? 5.891 1.789 -18.965 1.00 92.19 106 MET A C 1
ATOM 847 O O . MET A 1 106 ? 4.902 1.063 -18.804 1.00 92.19 106 MET A O 1
ATOM 851 N N . ARG A 1 107 ? 6.860 1.458 -19.821 1.00 93.44 107 ARG A N 1
ATOM 852 C CA . ARG A 1 107 ? 6.855 0.175 -20.535 1.00 93.44 107 ARG A CA 1
ATOM 853 C C . ARG A 1 107 ? 7.323 -0.938 -19.596 1.00 93.44 107 ARG A C 1
ATOM 855 O O . ARG A 1 107 ? 8.516 -1.189 -19.532 1.00 93.44 107 ARG A O 1
ATOM 862 N N . GLY A 1 108 ? 6.408 -1.605 -18.896 1.00 93.62 108 GLY A N 1
ATOM 863 C CA . GLY A 1 108 ? 6.721 -2.779 -18.063 1.00 93.62 108 GLY A CA 1
ATOM 864 C C . GLY A 1 108 ? 7.029 -4.048 -18.872 1.00 93.62 108 GLY A C 1
ATOM 865 O O . GLY A 1 108 ? 6.469 -4.243 -19.955 1.00 93.62 108 GLY A O 1
ATOM 866 N N . VAL A 1 109 ? 7.911 -4.906 -18.349 1.00 95.50 109 VAL A N 1
ATOM 867 C CA . VAL A 1 109 ? 8.304 -6.192 -18.960 1.00 95.50 109 VAL A CA 1
ATOM 868 C C . VAL A 1 109 ? 8.114 -7.406 -18.045 1.00 95.50 109 VAL A C 1
ATOM 870 O O . VAL A 1 109 ? 8.201 -8.527 -18.538 1.00 95.50 109 VAL A O 1
ATOM 873 N N . THR A 1 110 ? 7.821 -7.223 -16.751 1.00 89.12 110 THR A N 1
ATOM 874 C CA . THR A 1 110 ? 7.677 -8.339 -15.786 1.00 89.12 110 THR A CA 1
ATOM 875 C C . THR A 1 110 ? 6.248 -8.855 -15.612 1.00 89.12 110 THR A C 1
ATOM 877 O O . THR A 1 110 ? 5.972 -9.624 -14.698 1.00 89.12 110 THR A O 1
ATOM 880 N N . GLY A 1 111 ? 5.345 -8.475 -16.519 1.00 85.81 111 GLY A N 1
ATOM 881 C CA . GLY A 1 111 ? 3.921 -8.806 -16.460 1.00 85.81 111 GLY A CA 1
ATOM 882 C C . GLY A 1 111 ? 3.059 -7.620 -16.029 1.00 85.81 111 GLY A C 1
ATOM 883 O O . GLY A 1 111 ? 3.558 -6.519 -15.773 1.00 85.81 111 GLY A O 1
ATOM 884 N N . GLU A 1 112 ? 1.747 -7.839 -16.011 1.00 84.81 112 GLU A N 1
ATOM 885 C CA . GLU A 1 112 ? 0.784 -6.826 -15.586 1.00 84.81 112 GLU A CA 1
ATOM 886 C C . GLU A 1 112 ? 0.859 -6.598 -14.073 1.00 84.81 112 GLU A C 1
ATOM 888 O O . GLU A 1 112 ? 0.939 -7.540 -13.291 1.00 84.81 112 GLU A O 1
ATOM 893 N N . ASP A 1 113 ? 0.819 -5.328 -13.682 1.00 93.50 113 ASP A N 1
ATOM 894 C CA . ASP A 1 113 ? 0.701 -4.868 -12.301 1.00 93.50 113 ASP A CA 1
ATOM 895 C C . ASP A 1 113 ? -0.598 -4.062 -12.229 1.00 93.50 113 ASP A C 1
ATOM 897 O O . ASP A 1 113 ? -0.795 -3.140 -13.028 1.00 93.50 113 ASP A O 1
ATOM 901 N N . ASN A 1 114 ? -1.517 -4.462 -11.352 1.00 95.94 114 ASN A N 1
ATOM 902 C CA . ASN A 1 114 ? -2.820 -3.824 -11.191 1.00 95.94 114 ASN A CA 1
ATOM 903 C C . ASN A 1 114 ? -3.084 -3.491 -9.723 1.00 95.94 114 ASN A C 1
ATOM 905 O O . ASN A 1 114 ? -2.490 -4.097 -8.831 1.00 95.94 114 ASN A O 1
ATOM 909 N N . VAL A 1 115 ? -3.989 -2.542 -9.486 1.00 97.06 115 VAL A N 1
ATOM 910 C CA . VAL A 1 115 ? -4.295 -2.035 -8.139 1.00 97.06 115 VAL A CA 1
ATOM 911 C C . VAL A 1 115 ? -4.724 -3.160 -7.195 1.00 97.06 115 VAL A C 1
ATOM 913 O O . VAL A 1 115 ? -4.240 -3.223 -6.075 1.00 97.06 115 VAL A O 1
ATOM 916 N N . LEU A 1 116 ? -5.532 -4.126 -7.648 1.00 96.50 116 LEU A N 1
ATOM 917 C CA . LEU A 1 116 ? -5.968 -5.228 -6.779 1.00 96.50 116 LEU A CA 1
ATOM 918 C C . LEU A 1 116 ? -4.799 -6.123 -6.328 1.00 96.50 116 LEU A C 1
ATOM 920 O O . LEU A 1 116 ? -4.700 -6.476 -5.153 1.00 96.50 116 LEU A O 1
ATOM 924 N N . GLY A 1 117 ? -3.914 -6.500 -7.257 1.00 97.50 117 GLY A N 1
ATOM 925 C CA . GLY A 1 117 ? -2.721 -7.297 -6.956 1.00 97.50 117 GLY A CA 1
ATOM 926 C C . GLY A 1 117 ? -1.747 -6.551 -6.044 1.00 97.50 117 GLY A C 1
ATOM 927 O O . GLY A 1 117 ? -1.208 -7.133 -5.102 1.00 97.50 117 GLY A O 1
ATOM 928 N N . HIS A 1 118 ? -1.595 -5.248 -6.277 1.00 97.75 118 HIS A N 1
ATOM 929 C CA . HIS A 1 118 ? -0.837 -4.352 -5.415 1.00 97.75 118 HIS A CA 1
ATOM 930 C C . HIS A 1 118 ? -1.393 -4.301 -3.993 1.00 97.75 118 HIS A C 1
ATOM 932 O O . HIS A 1 118 ? -0.653 -4.573 -3.052 1.00 97.75 118 HIS A O 1
ATOM 938 N N . SER A 1 119 ? -2.684 -4.013 -3.813 1.00 98.25 119 SER A N 1
ATOM 939 C CA . SER A 1 119 ? -3.282 -3.904 -2.480 1.00 98.25 119 SER A CA 1
ATOM 940 C C . SER A 1 119 ? -3.179 -5.219 -1.703 1.00 98.25 119 SER A C 1
ATOM 942 O O . SER A 1 119 ? -2.912 -5.206 -0.503 1.00 98.25 119 SER A O 1
ATOM 944 N N . ALA A 1 120 ? -3.296 -6.368 -2.381 1.00 98.38 120 ALA A N 1
ATOM 945 C CA . ALA A 1 120 ? -3.053 -7.673 -1.765 1.00 98.38 120 ALA A CA 1
ATOM 946 C C . ALA A 1 120 ? -1.593 -7.843 -1.299 1.00 98.38 120 ALA A C 1
ATOM 948 O O . ALA A 1 120 ? -1.349 -8.303 -0.180 1.00 98.38 120 ALA A O 1
ATOM 949 N N . SER A 1 121 ? -0.622 -7.441 -2.126 1.00 98.38 121 SER A N 1
ATOM 950 C CA . SER A 1 121 ? 0.804 -7.449 -1.774 1.00 98.38 121 SER A CA 1
ATOM 951 C C . SER A 1 121 ? 1.104 -6.515 -0.594 1.00 98.38 121 SER A C 1
ATOM 953 O O . SER A 1 121 ? 1.721 -6.933 0.387 1.00 98.38 121 SER A O 1
ATOM 955 N N . VAL A 1 122 ? 0.587 -5.282 -0.623 1.00 98.81 122 VAL A N 1
ATOM 956 C CA . VAL A 1 122 ? 0.741 -4.287 0.451 1.00 98.81 122 VAL A CA 1
ATOM 957 C C . VAL A 1 122 ? 0.149 -4.776 1.762 1.00 98.81 122 VAL A C 1
ATOM 959 O O . VAL A 1 122 ? 0.806 -4.659 2.794 1.00 98.81 122 VAL A O 1
ATOM 962 N N . ALA A 1 123 ? -1.049 -5.364 1.743 1.00 98.75 123 ALA A N 1
ATOM 963 C CA . ALA A 1 123 ? -1.658 -5.938 2.938 1.00 98.75 123 ALA A CA 1
ATOM 964 C C . ALA A 1 123 ? -0.790 -7.053 3.538 1.00 98.75 123 ALA A C 1
ATOM 966 O O . ALA A 1 123 ? -0.603 -7.105 4.753 1.00 98.75 123 ALA A O 1
ATOM 967 N N . HIS A 1 124 ? -0.208 -7.914 2.700 1.00 98.75 124 HIS A N 1
ATOM 968 C CA . HIS A 1 124 ? 0.656 -8.997 3.161 1.00 98.75 124 HIS A CA 1
ATOM 969 C C . HIS A 1 124 ? 1.992 -8.485 3.724 1.00 98.75 124 HIS A C 1
ATOM 971 O O . HIS A 1 124 ? 2.401 -8.895 4.812 1.00 98.75 124 HIS A O 1
ATOM 977 N N . ILE A 1 125 ? 2.652 -7.549 3.035 1.00 98.81 125 ILE A N 1
ATOM 978 C CA . ILE A 1 125 ? 3.872 -6.893 3.530 1.00 98.81 125 ILE A CA 1
ATOM 979 C C . ILE A 1 125 ? 3.576 -6.163 4.849 1.00 98.81 125 ILE A C 1
ATOM 981 O O . ILE A 1 125 ? 4.335 -6.294 5.810 1.00 98.81 125 ILE A O 1
ATOM 985 N N . GLY A 1 126 ? 2.454 -5.442 4.914 1.00 98.75 126 GLY A N 1
ATOM 986 C CA . GLY A 1 126 ? 1.981 -4.742 6.104 1.00 98.75 126 GLY A CA 1
ATOM 987 C C . GLY A 1 126 ? 1.754 -5.688 7.280 1.00 98.75 126 GLY A C 1
ATOM 988 O O . GLY A 1 126 ? 2.296 -5.456 8.357 1.00 98.75 126 GLY A O 1
ATOM 989 N N . LEU A 1 127 ? 1.048 -6.801 7.068 1.00 98.81 127 LEU A N 1
ATOM 990 C CA . LEU A 1 127 ? 0.863 -7.837 8.086 1.00 98.81 127 LEU A CA 1
ATOM 991 C C . LEU A 1 127 ? 2.209 -8.325 8.637 1.00 98.81 127 LEU A C 1
ATOM 993 O O . LEU A 1 127 ? 2.397 -8.374 9.850 1.00 98.81 127 LEU A O 1
ATOM 997 N N . MET A 1 128 ? 3.165 -8.646 7.764 1.00 98.69 128 MET A N 1
ATOM 998 C CA . MET A 1 128 ? 4.484 -9.116 8.192 1.00 98.69 128 MET A CA 1
ATOM 999 C C . MET A 1 128 ? 5.254 -8.053 8.982 1.00 98.69 128 MET A C 1
ATOM 1001 O O . MET A 1 128 ? 5.869 -8.368 9.999 1.00 98.69 128 MET A O 1
ATOM 1005 N N . MET A 1 129 ? 5.198 -6.788 8.560 1.00 98.75 129 MET A N 1
ATOM 1006 C CA . MET A 1 129 ? 5.787 -5.674 9.307 1.00 98.75 129 MET A CA 1
ATOM 1007 C C . MET A 1 129 ? 5.129 -5.489 10.680 1.00 98.75 129 MET A C 1
ATOM 1009 O O . MET A 1 129 ? 5.839 -5.296 11.667 1.00 98.75 129 MET A O 1
ATOM 1013 N N . ALA A 1 130 ? 3.802 -5.594 10.762 1.00 98.75 130 ALA A N 1
ATOM 1014 C CA . ALA A 1 130 ? 3.056 -5.493 12.013 1.00 98.75 130 ALA A CA 1
ATOM 1015 C C . ALA A 1 130 ? 3.397 -6.648 12.964 1.00 98.75 130 ALA A C 1
ATOM 1017 O O . ALA A 1 130 ? 3.633 -6.419 14.145 1.00 98.75 130 ALA A O 1
ATOM 1018 N N . LEU A 1 131 ? 3.532 -7.877 12.454 1.00 98.75 131 LEU A N 1
ATOM 1019 C CA . LEU A 1 131 ? 3.964 -9.034 13.244 1.00 98.75 131 LEU A CA 1
ATOM 1020 C C . LEU A 1 131 ? 5.374 -8.852 13.821 1.00 98.75 131 LEU A C 1
ATOM 1022 O O . LEU A 1 131 ? 5.596 -9.144 14.996 1.00 98.75 131 LEU A O 1
ATOM 1026 N N . ILE A 1 132 ? 6.319 -8.345 13.023 1.00 98.69 132 ILE A N 1
ATOM 1027 C CA . ILE A 1 132 ? 7.675 -8.018 13.492 1.00 98.69 132 ILE A CA 1
ATOM 1028 C C . ILE A 1 132 ? 7.615 -6.934 14.574 1.00 98.69 132 ILE A C 1
ATOM 1030 O O . ILE A 1 132 ? 8.226 -7.077 15.632 1.00 98.69 132 ILE A O 1
ATOM 1034 N N . ALA A 1 133 ? 6.848 -5.867 14.343 1.00 98.44 133 ALA A N 1
ATOM 1035 C CA . ALA A 1 133 ? 6.691 -4.789 15.311 1.00 98.44 133 ALA A CA 1
ATOM 1036 C C . ALA A 1 133 ? 6.090 -5.290 16.635 1.00 98.44 133 ALA A C 1
ATOM 1038 O O . ALA A 1 133 ? 6.639 -5.006 17.700 1.00 98.44 133 ALA A O 1
ATOM 1039 N N . ASN A 1 134 ? 5.018 -6.084 16.574 1.00 98.50 134 ASN A N 1
ATOM 1040 C CA . ASN A 1 134 ? 4.352 -6.640 17.752 1.00 98.50 134 ASN A CA 1
ATOM 1041 C C . ASN A 1 134 ? 5.266 -7.606 18.506 1.00 98.50 134 ASN A C 1
ATOM 1043 O O . ASN A 1 134 ? 5.308 -7.609 19.735 1.00 98.50 134 ASN A O 1
ATOM 1047 N N . LYS A 1 135 ? 6.092 -8.376 17.784 1.00 98.12 135 LYS A N 1
ATOM 1048 C CA . LYS A 1 135 ? 7.110 -9.229 18.406 1.00 98.12 135 LYS A CA 1
ATOM 1049 C C . LYS A 1 135 ? 8.142 -8.429 19.207 1.00 98.12 135 LYS A C 1
ATOM 1051 O O . LYS A 1 135 ? 8.657 -8.941 20.202 1.00 98.12 135 LYS A O 1
ATOM 1056 N N . ASN A 1 136 ? 8.394 -7.188 18.805 1.00 97.12 136 ASN A N 1
ATOM 1057 C CA . ASN A 1 136 ? 9.305 -6.253 19.459 1.00 97.12 136 ASN A CA 1
ATOM 1058 C C . ASN A 1 136 ? 8.603 -5.321 20.470 1.00 97.12 136 ASN A C 1
ATOM 1060 O O . ASN A 1 136 ? 9.208 -4.350 20.923 1.00 97.12 136 ASN A O 1
ATOM 1064 N N . GLY A 1 137 ? 7.356 -5.622 20.851 1.00 97.12 137 GLY A N 1
ATOM 1065 C CA . GLY A 1 137 ? 6.622 -4.920 21.908 1.00 97.12 137 GLY A CA 1
ATOM 1066 C C . GLY A 1 137 ? 5.722 -3.774 21.441 1.00 97.12 137 GLY A C 1
ATOM 1067 O O . GLY A 1 137 ? 5.246 -3.022 22.288 1.00 97.12 137 GLY A O 1
ATOM 1068 N N . ALA A 1 138 ? 5.492 -3.618 20.133 1.00 97.44 138 ALA A N 1
ATOM 1069 C CA . ALA A 1 138 ? 4.382 -2.800 19.637 1.00 97.44 138 ALA A CA 1
ATOM 1070 C C . ALA A 1 138 ? 3.033 -3.533 19.800 1.00 97.44 138 ALA A C 1
ATOM 1072 O O . ALA A 1 138 ? 3.002 -4.714 20.146 1.00 97.44 138 ALA A O 1
ATOM 1073 N N . ASP A 1 139 ? 1.933 -2.833 19.528 1.00 97.38 139 ASP A N 1
ATOM 1074 C CA . ASP A 1 139 ? 0.572 -3.372 19.641 1.00 97.38 139 ASP A CA 1
ATOM 1075 C C . ASP A 1 139 ? -0.300 -2.922 18.458 1.00 97.38 139 ASP A C 1
ATOM 1077 O O . ASP A 1 139 ? -1.276 -2.191 18.596 1.00 97.38 139 ASP A O 1
ATOM 1081 N N . PHE A 1 140 ? 0.124 -3.276 17.244 1.00 98.12 140 PHE A N 1
ATOM 1082 C CA . PHE A 1 140 ? -0.669 -3.049 16.039 1.00 98.12 140 PHE A CA 1
ATOM 1083 C C . PHE A 1 140 ? -1.866 -4.003 15.997 1.00 98.12 140 PHE A C 1
ATOM 1085 O O . PHE A 1 140 ? -1.678 -5.223 16.048 1.00 98.12 140 PHE A O 1
ATOM 1092 N N . ASP A 1 141 ? -3.067 -3.459 15.786 1.00 97.62 141 ASP A N 1
ATOM 1093 C CA . ASP A 1 141 ? -4.244 -4.248 15.422 1.00 97.62 141 ASP A CA 1
ATOM 1094 C C . ASP A 1 141 ? -4.075 -4.811 14.003 1.00 97.62 141 ASP A C 1
ATOM 1096 O O . ASP A 1 141 ? -4.089 -4.092 13.000 1.00 97.62 141 ASP A O 1
ATOM 1100 N N . LEU A 1 142 ? -3.915 -6.131 13.915 1.00 98.06 142 LEU A N 1
ATOM 1101 C CA . LEU A 1 142 ? -3.715 -6.825 12.645 1.00 98.06 142 LEU A CA 1
ATOM 1102 C C . LEU A 1 142 ? -4.952 -6.759 11.739 1.00 98.06 142 LEU A C 1
ATOM 1104 O O . LEU A 1 142 ? -4.805 -6.822 10.518 1.00 98.06 142 LEU A O 1
ATOM 1108 N N . THR A 1 143 ? -6.150 -6.608 12.310 1.00 97.38 143 THR A N 1
ATOM 1109 C CA . THR A 1 143 ? -7.394 -6.429 11.549 1.00 97.38 143 THR A CA 1
ATOM 1110 C C . THR A 1 143 ? -7.381 -5.079 10.851 1.00 97.38 143 THR A C 1
ATOM 1112 O O . THR A 1 143 ? -7.583 -5.017 9.639 1.00 97.38 143 THR A O 1
ATOM 1115 N N . GLU A 1 144 ? -7.062 -4.009 11.583 1.00 97.88 144 GLU A N 1
ATOM 1116 C CA . GLU A 1 144 ? -6.921 -2.663 11.024 1.00 97.88 144 GLU A CA 1
ATOM 1117 C C . GLU A 1 144 ? -5.862 -2.633 9.910 1.00 97.88 144 GLU A C 1
ATOM 1119 O O . GLU A 1 144 ? -6.132 -2.140 8.813 1.00 97.88 144 GLU A O 1
ATOM 1124 N N . VAL A 1 145 ? -4.691 -3.242 10.144 1.00 98.56 145 VAL A N 1
ATOM 1125 C CA . VAL A 1 145 ? -3.603 -3.343 9.151 1.00 98.56 145 VAL A CA 1
ATOM 1126 C C . VAL A 1 145 ? -4.057 -4.063 7.882 1.00 98.56 145 VAL A C 1
ATOM 1128 O O . VAL A 1 145 ? -3.828 -3.562 6.780 1.00 98.56 145 VAL A O 1
ATOM 1131 N N . LEU A 1 146 ? -4.694 -5.230 8.012 1.00 98.50 146 LEU A N 1
ATOM 1132 C CA . LEU A 1 146 ? -5.125 -6.028 6.864 1.00 98.50 146 LEU A CA 1
ATOM 1133 C C . LEU A 1 146 ? -6.231 -5.336 6.069 1.00 98.50 146 LEU A C 1
ATOM 1135 O O . LEU A 1 146 ? -6.146 -5.267 4.842 1.00 98.50 146 LEU A O 1
ATOM 1139 N N . VAL A 1 147 ? -7.251 -4.805 6.747 1.00 98.06 147 VAL A N 1
ATOM 1140 C CA . VAL A 1 147 ? -8.378 -4.143 6.080 1.00 98.06 147 VAL A CA 1
ATOM 1141 C C . VAL A 1 147 ? -7.910 -2.863 5.395 1.00 98.06 147 VAL A C 1
ATOM 1143 O O . VAL A 1 147 ? -8.208 -2.668 4.216 1.00 98.06 147 VAL A O 1
ATOM 1146 N N . TYR A 1 148 ? -7.137 -2.017 6.082 1.00 98.50 148 TYR A N 1
ATOM 1147 C CA . TYR A 1 148 ? -6.628 -0.793 5.471 1.00 98.50 148 TYR A CA 1
ATOM 1148 C C . TYR A 1 148 ? -5.653 -1.103 4.331 1.00 98.50 148 TYR A C 1
ATOM 1150 O O . TYR A 1 148 ? -5.789 -0.533 3.255 1.00 98.50 148 TYR A O 1
ATOM 1158 N N . GLY A 1 149 ? -4.728 -2.053 4.502 1.00 98.44 149 GLY A N 1
ATOM 1159 C CA . GLY A 1 149 ? -3.803 -2.463 3.442 1.00 98.44 149 GLY A CA 1
ATOM 1160 C C . GLY A 1 149 ? -4.517 -2.939 2.171 1.00 98.44 149 GLY A C 1
ATOM 1161 O O . GLY A 1 149 ? -4.143 -2.532 1.072 1.00 98.44 149 GLY A O 1
ATOM 1162 N N . LEU A 1 150 ? -5.587 -3.729 2.312 1.00 97.94 150 LEU A N 1
ATOM 1163 C CA . LEU A 1 150 ? -6.382 -4.220 1.180 1.00 97.94 150 LEU A CA 1
ATOM 1164 C C . LEU A 1 150 ? -7.191 -3.127 0.474 1.00 97.94 150 LEU A C 1
ATOM 1166 O O . LEU A 1 150 ? -7.522 -3.292 -0.697 1.00 97.94 150 LEU A O 1
ATOM 1170 N N . LEU A 1 151 ? -7.548 -2.050 1.177 1.00 97.19 151 LEU A N 1
ATOM 1171 C CA . LEU A 1 151 ? -8.497 -1.049 0.686 1.00 97.19 151 LEU A CA 1
ATOM 1172 C C . LEU A 1 151 ? -7.897 0.357 0.528 1.00 97.19 151 LEU A C 1
ATOM 1174 O O . LEU A 1 151 ? -8.630 1.277 0.171 1.00 97.19 151 LEU A O 1
ATOM 1178 N N . HIS A 1 152 ? -6.596 0.546 0.777 1.00 97.12 152 HIS A N 1
ATOM 1179 C CA . HIS A 1 152 ? -5.972 1.876 0.805 1.00 97.12 152 HIS A CA 1
ATOM 1180 C C . HIS A 1 152 ? -6.074 2.647 -0.524 1.00 97.12 152 HIS A C 1
ATOM 1182 O O . HIS A 1 152 ? -6.148 3.876 -0.499 1.00 97.12 152 HIS A O 1
ATOM 1188 N N . ASP A 1 153 ? -6.158 1.926 -1.646 1.00 96.44 153 ASP A N 1
ATOM 1189 C CA . ASP A 1 153 ? -6.309 2.470 -3.003 1.00 96.44 153 ASP A CA 1
ATOM 1190 C C . ASP A 1 153 ? -7.702 2.205 -3.605 1.00 96.44 153 ASP A C 1
ATOM 1192 O O . ASP A 1 153 ? -7.930 2.379 -4.802 1.00 96.44 153 ASP A O 1
ATOM 1196 N N . LEU A 1 154 ? -8.691 1.830 -2.784 1.00 95.94 154 LEU A N 1
ATOM 1197 C CA . LEU A 1 154 ? -10.039 1.491 -3.258 1.00 95.94 154 LEU A CA 1
ATOM 1198 C C . LEU A 1 154 ? -10.668 2.612 -4.109 1.00 95.94 154 LEU A C 1
ATOM 1200 O O . LEU A 1 154 ? -11.351 2.338 -5.097 1.00 95.94 154 LEU A O 1
ATOM 1204 N N . GLN A 1 155 ? -10.425 3.876 -3.750 1.00 94.25 155 GLN A N 1
ATOM 1205 C CA . GLN A 1 155 ? -10.914 5.057 -4.470 1.00 94.25 155 GLN A CA 1
ATOM 1206 C C . GLN A 1 155 ? -10.383 5.188 -5.904 1.00 94.25 155 GLN A C 1
ATOM 1208 O O . GLN A 1 155 ? -11.007 5.876 -6.720 1.00 94.25 155 GLN A O 1
ATOM 1213 N N . GLU A 1 156 ? -9.273 4.533 -6.249 1.00 94.69 156 GLU A N 1
ATOM 1214 C CA . GLU A 1 156 ? -8.666 4.628 -7.579 1.00 94.69 156 GLU A CA 1
ATOM 1215 C C . GLU A 1 156 ? -9.566 4.058 -8.676 1.00 94.69 156 GLU A C 1
ATOM 1217 O O . GLU A 1 156 ? -9.462 4.461 -9.833 1.00 94.69 156 GLU A O 1
ATOM 1222 N N . VAL A 1 157 ? -10.542 3.206 -8.344 1.00 93.81 157 VAL A N 1
ATOM 1223 C CA . VAL A 1 157 ? -11.550 2.780 -9.327 1.00 93.81 157 VAL A CA 1
ATOM 1224 C C . VAL A 1 157 ? -12.353 3.944 -9.902 1.00 93.81 157 VAL A C 1
ATOM 1226 O O . VAL A 1 157 ? -12.769 3.907 -11.063 1.00 93.81 157 VAL A O 1
ATOM 1229 N N . VAL A 1 158 ? -12.548 4.994 -9.109 1.00 91.69 158 VAL A N 1
ATOM 1230 C CA . VAL A 1 158 ? -13.231 6.213 -9.535 1.00 91.69 158 VAL A CA 1
ATOM 1231 C C . VAL A 1 158 ? -12.220 7.234 -10.050 1.00 91.69 158 VAL A C 1
ATOM 1233 O O . VAL A 1 158 ? -12.465 7.873 -11.073 1.00 91.69 158 VAL A O 1
ATOM 1236 N N . CYS A 1 159 ? -11.094 7.392 -9.352 1.00 90.00 159 CYS A N 1
ATOM 1237 C CA . CYS A 1 159 ? -10.132 8.462 -9.615 1.00 90.00 159 CYS A CA 1
ATOM 1238 C C . CYS A 1 159 ? -9.095 8.143 -10.703 1.00 90.00 159 CYS A C 1
ATOM 1240 O O . CYS A 1 159 ? -8.513 9.083 -11.242 1.00 90.00 159 CYS A O 1
ATOM 1242 N N . GLN A 1 160 ? -8.946 6.866 -11.072 1.00 86.94 160 GLN A N 1
ATOM 1243 C CA . GLN A 1 160 ? -7.819 6.283 -11.814 1.00 86.94 160 GLN A CA 1
ATOM 1244 C C . GLN A 1 160 ? -6.497 6.311 -11.027 1.00 86.94 160 GLN A C 1
ATOM 1246 O O . GLN A 1 160 ? -6.290 7.190 -10.193 1.00 86.94 160 GLN A O 1
ATOM 1251 N N . ASP A 1 161 ? -5.588 5.379 -11.340 1.00 84.56 161 ASP A N 1
ATOM 1252 C CA . ASP A 1 161 ? -4.191 5.451 -10.890 1.00 84.56 161 ASP A CA 1
ATOM 1253 C C . ASP A 1 161 ? -3.473 6.559 -11.676 1.00 84.56 161 ASP A C 1
ATOM 1255 O O . ASP A 1 161 ? -3.204 6.447 -12.882 1.00 84.56 161 ASP A O 1
ATOM 1259 N N . VAL A 1 162 ? -3.208 7.673 -10.997 1.00 84.62 162 VAL A N 1
ATOM 1260 C CA . VAL A 1 162 ? -2.510 8.826 -11.562 1.00 84.62 162 VAL A CA 1
ATOM 1261 C C . VAL A 1 162 ? -1.073 8.825 -11.066 1.00 84.62 162 VAL A C 1
ATOM 1263 O O . VAL A 1 162 ? -0.805 8.955 -9.875 1.00 84.62 162 VAL A O 1
ATOM 1266 N N . ALA A 1 163 ? -0.127 8.788 -12.009 1.00 83.75 163 ALA A N 1
ATOM 1267 C CA . ALA A 1 163 ? 1.296 8.756 -11.699 1.00 83.75 163 ALA A CA 1
ATOM 1268 C C . ALA A 1 163 ? 1.709 9.859 -10.703 1.00 83.75 163 ALA A C 1
ATOM 1270 O O . ALA A 1 163 ? 1.419 11.044 -10.897 1.00 83.75 163 ALA A O 1
ATOM 1271 N N . GLN A 1 164 ? 2.475 9.474 -9.678 1.00 83.06 164 GLN A N 1
ATOM 1272 C CA . GLN A 1 164 ? 2.884 10.356 -8.580 1.00 83.06 164 GLN A CA 1
ATOM 1273 C C . GLN A 1 164 ? 3.484 11.711 -9.023 1.00 83.06 164 GLN A C 1
ATOM 1275 O O . GLN A 1 164 ? 3.142 12.725 -8.406 1.00 83.06 164 GLN A O 1
ATOM 1280 N N . PRO A 1 165 ? 4.332 11.808 -10.073 1.00 84.31 165 PRO A N 1
ATOM 1281 C CA . PRO A 1 165 ? 4.830 13.104 -10.547 1.00 84.31 165 PRO A CA 1
ATOM 1282 C C . PRO A 1 165 ? 3.729 14.023 -11.093 1.00 84.31 165 PRO A C 1
ATOM 1284 O O . PRO A 1 165 ? 3.823 15.238 -10.949 1.00 84.31 165 PRO A O 1
ATOM 1287 N N . SER A 1 166 ? 2.682 13.453 -11.697 1.00 85.19 166 SER A N 1
ATOM 1288 C CA . SER A 1 166 ? 1.523 14.196 -12.196 1.00 85.19 166 SER A CA 1
ATOM 1289 C C . SER A 1 166 ? 0.619 14.646 -11.050 1.00 85.19 166 SER A C 1
ATOM 1291 O O . SER A 1 166 ? 0.227 15.808 -11.021 1.00 85.19 166 SER A O 1
ATOM 1293 N N . LYS A 1 167 ? 0.352 13.768 -10.070 1.00 84.25 167 LYS A N 1
ATOM 1294 C CA . LYS A 1 167 ? -0.453 14.097 -8.878 1.00 84.25 167 LYS A CA 1
ATOM 1295 C C . LYS A 1 167 ? 0.156 15.246 -8.062 1.00 84.25 167 LYS A C 1
ATOM 1297 O O . LYS A 1 167 ? -0.570 16.082 -7.537 1.00 84.25 167 LYS A O 1
ATOM 1302 N N . ASN A 1 168 ? 1.489 15.325 -8.007 1.00 86.75 168 ASN A N 1
ATOM 1303 C CA . ASN A 1 168 ? 2.226 16.293 -7.186 1.00 86.75 168 ASN A CA 1
ATOM 1304 C C . ASN A 1 168 ? 2.923 17.398 -7.994 1.00 86.75 168 ASN A C 1
ATOM 1306 O O . ASN A 1 168 ? 3.921 17.955 -7.534 1.00 86.75 168 ASN A O 1
ATOM 1310 N N . SER A 1 169 ? 2.440 17.725 -9.198 1.00 89.19 169 SER A N 1
ATOM 1311 C CA . SER A 1 169 ? 3.089 18.749 -10.031 1.00 89.19 169 SER A CA 1
ATOM 1312 C C . SER A 1 169 ? 2.980 20.165 -9.450 1.00 89.19 169 SER A C 1
ATOM 1314 O O . SER A 1 169 ? 3.781 21.030 -9.799 1.00 89.19 169 SER A O 1
ATOM 1316 N N . SER A 1 170 ? 1.996 20.417 -8.580 1.00 94.00 170 SER A N 1
ATOM 1317 C CA . SER A 1 170 ? 1.910 21.624 -7.751 1.00 94.00 170 SER A CA 1
ATOM 1318 C C . SER A 1 170 ? 1.180 21.336 -6.428 1.00 94.00 170 SER A C 1
ATOM 1320 O O . SER A 1 170 ? 0.397 20.381 -6.369 1.00 94.00 170 SER A O 1
ATOM 1322 N N . PRO A 1 171 ? 1.392 22.146 -5.371 1.00 94.19 171 PRO A N 1
ATOM 1323 C CA . PRO A 1 171 ? 0.667 22.000 -4.106 1.00 94.19 171 PRO A CA 1
ATOM 1324 C C . PRO A 1 171 ? -0.854 22.115 -4.262 1.00 94.19 171 PRO A C 1
ATOM 1326 O O . PRO A 1 171 ? -1.604 21.398 -3.604 1.00 94.19 171 PRO A O 1
ATOM 1329 N N . GLU A 1 172 ? -1.317 22.995 -5.152 1.00 95.44 172 GLU A N 1
ATOM 1330 C CA . GLU A 1 172 ? -2.741 23.202 -5.427 1.00 95.44 172 GLU A CA 1
ATOM 1331 C C . GLU A 1 172 ? -3.357 21.967 -6.083 1.00 95.44 172 GLU A C 1
ATOM 1333 O O . GLU A 1 172 ? -4.449 21.545 -5.701 1.00 95.44 172 GLU A O 1
ATOM 1338 N N . LEU A 1 173 ? -2.648 21.366 -7.047 1.00 91.81 173 LEU A N 1
ATOM 1339 C CA . LEU A 1 173 ? -3.114 20.161 -7.720 1.00 91.81 173 LEU A CA 1
ATOM 1340 C C . LEU A 1 173 ? -3.130 18.962 -6.768 1.00 91.81 173 LEU A C 1
ATOM 1342 O O . LEU A 1 173 ? -4.116 18.230 -6.750 1.00 91.81 173 LEU A O 1
ATOM 1346 N N . ALA A 1 174 ? -2.095 18.806 -5.939 1.00 91.19 174 ALA A N 1
ATOM 1347 C CA . ALA A 1 174 ? -2.040 17.751 -4.929 1.00 91.19 174 ALA A CA 1
ATOM 1348 C C . ALA A 1 174 ? -3.227 17.848 -3.956 1.00 91.19 174 ALA A C 1
ATOM 1350 O O . ALA A 1 174 ? -3.949 16.874 -3.757 1.00 91.19 174 ALA A O 1
ATOM 1351 N N . ALA A 1 175 ? -3.508 19.047 -3.430 1.00 93.38 175 ALA A N 1
ATOM 1352 C CA . ALA A 1 175 ? -4.648 19.268 -2.541 1.00 93.38 175 ALA A CA 1
ATOM 1353 C C . ALA A 1 175 ? -6.001 18.999 -3.228 1.00 93.38 175 ALA A C 1
ATOM 1355 O O . ALA A 1 175 ? -6.917 18.453 -2.608 1.00 93.38 175 ALA A O 1
ATOM 1356 N N . ALA A 1 176 ? -6.136 19.365 -4.508 1.00 93.25 176 ALA A N 1
ATOM 1357 C CA . ALA A 1 176 ? -7.342 19.100 -5.287 1.00 93.25 176 ALA A CA 1
ATOM 1358 C C . ALA A 1 176 ? -7.552 17.597 -5.540 1.00 93.25 176 ALA A C 1
ATOM 1360 O O . ALA A 1 176 ? -8.675 17.111 -5.393 1.00 93.25 176 ALA A O 1
ATOM 1361 N N . PHE A 1 177 ? -6.489 16.857 -5.870 1.00 92.19 177 PHE A N 1
ATOM 1362 C CA . PHE A 1 177 ? -6.547 15.403 -6.036 1.00 92.19 177 PHE A CA 1
ATOM 1363 C C . PHE A 1 177 ? -6.877 14.692 -4.726 1.00 92.19 177 PHE A C 1
ATOM 1365 O O . PHE A 1 177 ? -7.778 13.859 -4.712 1.00 92.19 177 PHE A O 1
ATOM 1372 N N . ASP A 1 178 ? -6.249 15.078 -3.615 1.00 91.69 178 ASP A N 1
ATOM 1373 C CA . ASP A 1 178 ? -6.553 14.509 -2.298 1.00 91.69 178 ASP A CA 1
ATOM 1374 C C . ASP A 1 178 ? -8.022 14.741 -1.902 1.00 91.69 178 ASP A C 1
ATOM 1376 O O . ASP A 1 178 ? -8.677 13.874 -1.317 1.00 91.69 178 ASP A O 1
ATOM 1380 N N . ALA A 1 179 ? -8.575 15.918 -2.217 1.00 94.12 179 ALA A N 1
ATOM 1381 C CA . ALA A 1 179 ? -9.987 16.209 -1.984 1.00 94.12 179 ALA A CA 1
ATOM 1382 C C . ALA A 1 179 ? -10.906 15.366 -2.884 1.00 94.12 179 ALA A C 1
ATOM 1384 O O . ALA A 1 179 ? -11.964 14.910 -2.436 1.00 94.12 179 ALA A O 1
ATOM 1385 N N . PHE A 1 180 ? -10.508 15.145 -4.139 1.00 93.88 180 PHE A N 1
ATOM 1386 C CA . PHE A 1 180 ? -11.236 14.299 -5.080 1.00 93.88 180 PHE A CA 1
ATOM 1387 C C . PHE A 1 180 ? -11.252 12.832 -4.633 1.00 93.88 180 PHE A C 1
ATOM 1389 O O . PHE A 1 180 ? -12.333 12.249 -4.562 1.00 93.88 180 PHE A O 1
ATOM 1396 N N . GLU A 1 181 ? -10.108 12.276 -4.234 1.00 93.38 181 GLU A N 1
ATOM 1397 C CA . GLU A 1 181 ? -9.979 10.907 -3.715 1.00 93.38 181 GLU A CA 1
ATOM 1398 C C . GLU A 1 181 ? -10.838 10.677 -2.472 1.00 93.38 181 GLU A C 1
ATOM 1400 O O . GLU A 1 181 ? -11.618 9.727 -2.418 1.00 93.38 181 GLU A O 1
ATOM 1405 N N . LYS A 1 182 ? -10.797 11.598 -1.501 1.00 93.75 182 LYS A N 1
ATOM 1406 C CA . LYS A 1 182 ? -11.651 11.521 -0.301 1.00 93.75 182 LYS A CA 1
ATOM 1407 C C . LYS A 1 182 ? -13.137 11.550 -0.648 1.00 93.75 182 LYS A C 1
ATOM 1409 O O . LYS A 1 182 ? -13.935 10.829 -0.048 1.00 93.75 182 LYS A O 1
ATOM 1414 N N . LYS A 1 183 ? -13.528 12.388 -1.614 1.00 95.19 183 LYS A N 1
ATOM 1415 C CA . LYS A 1 183 ? -14.918 12.466 -2.076 1.00 95.19 183 LYS A CA 1
ATOM 1416 C C . LYS A 1 183 ? -15.339 11.179 -2.785 1.00 95.19 183 LYS A C 1
ATOM 1418 O O . LYS A 1 183 ? -16.455 10.720 -2.554 1.00 95.19 183 LYS A O 1
ATOM 1423 N N . ALA A 1 184 ? -14.470 10.607 -3.615 1.00 93.88 184 ALA A N 1
ATOM 1424 C CA . ALA A 1 184 ? -14.715 9.344 -4.299 1.00 93.88 184 ALA A CA 1
ATOM 1425 C C . ALA A 1 184 ? -14.870 8.184 -3.309 1.00 93.88 184 ALA A C 1
ATOM 1427 O O . ALA A 1 184 ? -15.853 7.451 -3.395 1.00 93.88 184 ALA A O 1
ATOM 1428 N N . LEU A 1 185 ? -13.979 8.081 -2.318 1.00 95.19 185 LEU A N 1
ATOM 1429 C CA . LEU A 1 185 ? -14.054 7.055 -1.279 1.00 95.19 185 LEU A CA 1
ATOM 1430 C C . LEU A 1 185 ? -15.358 7.153 -0.480 1.00 95.19 185 LEU A C 1
ATOM 1432 O O . LEU A 1 185 ? -16.079 6.168 -0.335 1.00 95.19 185 LEU A O 1
ATOM 1436 N N . LYS A 1 186 ? -15.718 8.364 -0.032 1.00 95.31 186 LYS A N 1
ATOM 1437 C CA . LYS A 1 186 ? -16.980 8.604 0.680 1.00 95.31 186 LYS A CA 1
ATOM 1438 C C . LYS A 1 186 ? -18.197 8.246 -0.176 1.00 95.31 186 LYS A C 1
ATOM 1440 O O . LYS A 1 186 ? -19.148 7.658 0.332 1.00 95.31 186 LYS A O 1
ATOM 1445 N N . ALA A 1 187 ? -18.177 8.599 -1.462 1.00 93.62 187 ALA A N 1
ATOM 1446 C CA . ALA A 1 187 ? -19.250 8.250 -2.387 1.00 93.62 187 ALA A CA 1
ATOM 1447 C C . ALA A 1 187 ? -19.367 6.731 -2.565 1.00 93.62 187 ALA A C 1
ATOM 1449 O O . ALA A 1 187 ? -20.480 6.218 -2.548 1.00 93.62 187 ALA A O 1
ATOM 1450 N N . MET A 1 188 ? -18.243 6.015 -2.672 1.00 94.69 188 MET A N 1
ATOM 1451 C CA . MET A 1 188 ? -18.231 4.554 -2.739 1.00 94.69 188 MET A CA 1
ATOM 1452 C C . MET A 1 188 ? -18.809 3.916 -1.479 1.00 94.69 188 MET A C 1
ATOM 1454 O O . MET A 1 188 ? -19.709 3.090 -1.598 1.00 94.69 188 MET A O 1
ATOM 1458 N N . ILE A 1 189 ? -18.358 4.319 -0.288 1.00 95.31 189 ILE A N 1
ATOM 1459 C CA . ILE A 1 189 ? -18.891 3.797 0.982 1.00 95.31 189 ILE A CA 1
ATOM 1460 C C . ILE A 1 189 ? -20.404 4.029 1.063 1.00 95.31 189 ILE A C 1
ATOM 1462 O O . ILE A 1 189 ? -21.141 3.117 1.420 1.00 95.31 189 ILE A O 1
ATOM 1466 N N . GLY A 1 190 ? -20.889 5.197 0.630 1.00 94.19 190 GLY A N 1
ATOM 1467 C CA . GLY A 1 190 ? -22.321 5.512 0.598 1.00 94.19 190 GLY A CA 1
ATOM 1468 C C . GLY A 1 190 ? -23.166 4.615 -0.318 1.00 94.19 190 GLY A C 1
ATOM 1469 O O . GLY A 1 190 ? -24.389 4.670 -0.243 1.00 94.19 190 GLY A O 1
ATOM 1470 N N . THR A 1 191 ? -22.547 3.789 -1.171 1.00 93.38 191 THR A N 1
ATOM 1471 C CA . THR A 1 191 ? -23.266 2.794 -1.981 1.00 93.38 191 THR A CA 1
ATOM 1472 C C . THR A 1 191 ? -23.525 1.479 -1.246 1.00 93.38 191 THR A C 1
ATOM 1474 O O . THR A 1 191 ? -24.315 0.674 -1.737 1.00 93.38 191 THR A O 1
ATOM 1477 N N . LEU A 1 192 ? -22.880 1.226 -0.102 1.00 93.50 192 LEU A N 1
ATOM 1478 C CA . LEU A 1 192 ? -23.139 0.047 0.729 1.00 93.50 192 LEU A CA 1
ATOM 1479 C C . LEU A 1 192 ? -24.503 0.149 1.431 1.00 93.50 192 LEU A C 1
ATOM 1481 O O . LEU A 1 192 ? -24.941 1.257 1.750 1.00 93.50 192 LEU A O 1
ATOM 1485 N N . PRO A 1 193 ? -25.141 -0.987 1.769 1.00 92.44 193 PRO A N 1
ATOM 1486 C CA . PRO A 1 193 ? -26.216 -1.008 2.757 1.00 92.44 193 PRO A CA 1
ATOM 1487 C C . PRO A 1 193 ? -25.774 -0.321 4.053 1.00 92.44 193 PRO A C 1
ATOM 1489 O O . PRO A 1 193 ? -24.647 -0.535 4.501 1.00 92.44 193 PRO A O 1
ATOM 1492 N N . THR A 1 194 ? -26.653 0.474 4.669 1.00 89.88 194 THR A N 1
ATOM 1493 C CA . THR A 1 194 ? -26.331 1.294 5.852 1.00 89.88 194 THR A CA 1
ATOM 1494 C C . THR A 1 194 ? -25.666 0.487 6.967 1.00 89.88 194 THR A C 1
ATOM 1496 O O . THR A 1 194 ? -24.654 0.925 7.503 1.00 89.88 194 THR A O 1
ATOM 1499 N N . ALA A 1 195 ? -26.145 -0.734 7.225 1.00 89.50 195 ALA A N 1
ATOM 1500 C CA . ALA A 1 195 ? -25.592 -1.640 8.236 1.00 89.50 195 ALA A CA 1
ATOM 1501 C C . ALA A 1 195 ? -24.110 -2.024 8.020 1.00 89.50 195 ALA A C 1
ATOM 1503 O O . ALA A 1 195 ? -23.464 -2.502 8.947 1.00 89.50 195 ALA A O 1
ATOM 1504 N N . LEU A 1 196 ? -23.562 -1.838 6.812 1.00 91.75 196 LEU A N 1
ATOM 1505 C CA . LEU A 1 196 ? -22.167 -2.149 6.480 1.00 91.75 196 LEU A CA 1
ATOM 1506 C C . LEU A 1 196 ? -21.268 -0.905 6.403 1.00 91.75 196 LEU A C 1
ATOM 1508 O O . LEU A 1 196 ? -20.047 -1.049 6.388 1.00 91.75 196 LEU A O 1
ATOM 1512 N N . GLN A 1 197 ? -21.829 0.307 6.332 1.00 93.31 197 GLN A N 1
ATOM 1513 C CA . GLN A 1 197 ? -21.055 1.533 6.080 1.00 93.31 197 GLN A CA 1
ATOM 1514 C C . GLN A 1 197 ? -20.081 1.870 7.213 1.00 93.31 197 GLN A C 1
ATOM 1516 O O . GLN A 1 197 ? -18.967 2.334 6.946 1.00 93.31 197 GLN A O 1
ATOM 1521 N N . ASP A 1 198 ? -20.474 1.603 8.459 1.00 94.50 198 ASP A N 1
ATOM 1522 C CA . ASP A 1 198 ? -19.667 1.919 9.639 1.00 94.50 198 ASP A CA 1
ATOM 1523 C C . ASP A 1 198 ? -18.344 1.152 9.636 1.00 94.50 198 ASP A C 1
ATOM 1525 O O . ASP A 1 198 ? -17.288 1.747 9.845 1.00 94.50 198 ASP A O 1
ATOM 1529 N N . PHE A 1 199 ? -18.370 -0.137 9.273 1.00 94.31 199 PHE A N 1
ATOM 1530 C CA . PHE A 1 199 ? -17.160 -0.956 9.178 1.00 94.31 199 PHE A CA 1
ATOM 1531 C C . PHE A 1 199 ? -16.119 -0.320 8.246 1.00 94.31 199 PHE A C 1
ATOM 1533 O O . PHE A 1 199 ? -14.962 -0.150 8.630 1.00 94.31 199 PHE A O 1
ATOM 1540 N N . TYR A 1 200 ? -16.528 0.078 7.040 1.00 94.62 200 TYR A N 1
ATOM 1541 C CA . TYR A 1 200 ? -15.618 0.680 6.064 1.00 94.62 200 TYR A CA 1
ATOM 1542 C C . TYR A 1 200 ? -15.165 2.074 6.489 1.00 94.62 200 TYR A C 1
ATOM 1544 O O . TYR A 1 200 ? -13.993 2.399 6.333 1.00 94.62 200 TYR A O 1
ATOM 1552 N N . THR A 1 201 ? -16.062 2.888 7.047 1.00 93.44 201 THR A N 1
ATOM 1553 C CA . THR A 1 201 ? -15.727 4.246 7.500 1.00 93.44 201 THR A CA 1
ATOM 1554 C C . THR A 1 201 ? -14.652 4.220 8.586 1.00 93.44 201 THR A C 1
ATOM 1556 O O . THR A 1 201 ? -13.704 5.007 8.519 1.00 93.44 201 THR A O 1
ATOM 1559 N N . THR A 1 202 ? -14.762 3.281 9.531 1.00 93.44 202 THR A N 1
ATOM 1560 C CA . THR A 1 202 ? -13.768 3.063 10.585 1.00 93.44 202 THR A CA 1
ATOM 1561 C C . THR A 1 202 ? -12.435 2.591 10.008 1.00 93.44 202 THR A C 1
ATOM 1563 O O . THR A 1 202 ? -11.416 3.237 10.227 1.00 93.44 202 THR A O 1
ATOM 1566 N N . HIS A 1 203 ? -12.422 1.519 9.210 1.00 93.94 203 HIS A N 1
ATOM 1567 C CA . HIS A 1 203 ? -11.160 0.902 8.776 1.00 93.94 203 HIS A CA 1
ATOM 1568 C C . HIS A 1 203 ? -10.447 1.646 7.632 1.00 93.94 203 HIS A C 1
ATOM 1570 O O . HIS A 1 203 ? -9.252 1.456 7.424 1.00 93.94 203 HIS A O 1
ATOM 1576 N N . LEU A 1 204 ? -11.143 2.517 6.895 1.00 93.94 204 LEU A N 1
ATOM 1577 C CA . LEU A 1 204 ? -10.532 3.415 5.903 1.00 93.94 204 LEU A CA 1
ATOM 1578 C C . LEU A 1 204 ? -10.038 4.740 6.505 1.00 93.94 204 LEU A C 1
ATOM 1580 O O . LEU A 1 204 ? -9.479 5.576 5.791 1.00 93.94 204 LEU A O 1
ATOM 1584 N N . SER A 1 205 ? -10.206 4.922 7.817 1.00 93.50 205 SER A N 1
ATOM 1585 C CA . SER A 1 205 ? -9.650 6.033 8.591 1.00 93.50 205 SER A CA 1
ATOM 1586 C C . SER A 1 205 ? -8.767 5.496 9.724 1.00 93.50 205 SER A C 1
ATOM 1588 O O . SER A 1 205 ? -9.083 5.726 10.891 1.00 93.50 205 SER A O 1
ATOM 1590 N N . PRO A 1 206 ? -7.681 4.770 9.401 1.00 95.94 206 PRO A N 1
ATOM 1591 C CA . PRO A 1 206 ? -6.917 4.043 10.401 1.00 95.94 206 PRO A CA 1
ATOM 1592 C C . PRO A 1 206 ? -6.130 4.974 11.328 1.00 95.94 206 PRO A C 1
ATOM 1594 O O . PRO A 1 206 ? -5.910 6.158 11.028 1.00 95.94 206 PRO A O 1
ATOM 1597 N N . SER A 1 207 ? -5.610 4.401 12.409 1.00 96.62 207 SER A N 1
ATOM 1598 C CA . SER A 1 207 ? -4.623 5.037 13.281 1.00 96.62 207 SER A CA 1
ATOM 1599 C C . SER A 1 207 ? -3.417 5.603 12.493 1.00 96.62 207 SER A C 1
ATOM 1601 O O . SER A 1 207 ? -3.003 5.042 11.466 1.00 96.62 207 SER A O 1
ATOM 1603 N N . PRO A 1 208 ? -2.811 6.729 12.931 1.00 97.38 208 PRO A N 1
ATOM 1604 C CA . PRO A 1 208 ? -1.604 7.283 12.305 1.00 97.38 208 PRO A CA 1
ATOM 1605 C C . PRO A 1 208 ? -0.448 6.278 12.185 1.00 97.38 208 PRO A C 1
ATOM 1607 O O . PRO A 1 208 ? 0.321 6.310 11.216 1.00 97.38 208 PRO A O 1
ATOM 1610 N N . GLU A 1 209 ? -0.339 5.374 13.154 1.00 97.06 209 GLU A N 1
ATOM 1611 C CA . GLU A 1 209 ? 0.636 4.297 13.221 1.00 97.06 209 GLU A CA 1
ATOM 1612 C C . GLU A 1 209 ? 0.398 3.282 12.099 1.00 97.06 209 GLU A C 1
ATOM 1614 O O . GLU A 1 209 ? 1.317 3.029 11.311 1.00 97.06 209 GLU A O 1
ATOM 1619 N N . VAL A 1 210 ? -0.828 2.755 11.956 1.00 98.31 210 VAL A N 1
ATOM 1620 C CA . VAL A 1 210 ? -1.181 1.832 10.861 1.00 98.31 210 VAL A CA 1
ATOM 1621 C C . VAL A 1 210 ? -1.034 2.510 9.506 1.00 98.31 210 VAL A C 1
ATOM 1623 O O . VAL A 1 210 ? -0.476 1.922 8.578 1.00 98.31 210 VAL A O 1
ATOM 1626 N N . LYS A 1 211 ? -1.433 3.779 9.388 1.00 98.06 211 LYS A N 1
ATOM 1627 C CA . LYS A 1 211 ? -1.240 4.552 8.157 1.00 98.06 211 LYS A CA 1
ATOM 1628 C C . LYS A 1 211 ? 0.236 4.652 7.766 1.00 98.06 211 LYS A C 1
ATOM 1630 O O . LYS A 1 211 ? 0.573 4.526 6.588 1.00 98.06 211 LYS A O 1
ATOM 1635 N N . THR A 1 212 ? 1.122 4.869 8.737 1.00 98.12 212 THR A N 1
ATOM 1636 C CA . THR A 1 212 ? 2.574 4.929 8.508 1.00 98.12 212 THR A CA 1
ATOM 1637 C C . THR A 1 212 ? 3.135 3.565 8.115 1.00 98.12 212 THR A C 1
ATOM 1639 O O . THR A 1 212 ? 3.931 3.478 7.177 1.00 98.12 212 THR A O 1
ATOM 1642 N N . LEU A 1 213 ? 2.694 2.501 8.787 1.00 98.62 213 LEU A N 1
ATOM 1643 C CA . LEU A 1 213 ? 3.100 1.130 8.497 1.00 98.62 213 LEU A CA 1
ATOM 1644 C C . LEU A 1 213 ? 2.683 0.708 7.084 1.00 98.62 213 LEU A C 1
ATOM 1646 O O . LEU A 1 213 ? 3.531 0.264 6.310 1.00 98.62 213 LEU A O 1
ATOM 1650 N N . ILE A 1 214 ? 1.421 0.923 6.703 1.00 98.75 214 ILE A N 1
ATOM 1651 C CA . ILE A 1 214 ? 0.942 0.623 5.349 1.00 98.75 214 ILE A CA 1
ATOM 1652 C C . ILE A 1 214 ? 1.631 1.507 4.312 1.00 98.75 214 ILE A C 1
ATOM 1654 O O . ILE A 1 214 ? 1.977 1.016 3.241 1.00 98.75 214 ILE A O 1
ATOM 1658 N N . LYS A 1 215 ? 1.968 2.763 4.636 1.00 98.50 215 LYS A N 1
ATOM 1659 C CA . LYS A 1 215 ? 2.774 3.578 3.719 1.00 98.50 215 LYS A CA 1
ATOM 1660 C C . LYS A 1 215 ? 4.173 2.997 3.491 1.00 98.50 215 LYS A C 1
ATOM 1662 O O . LYS A 1 215 ? 4.687 3.065 2.377 1.00 98.50 215 LYS A O 1
ATOM 1667 N N . ASN A 1 216 ? 4.799 2.441 4.526 1.00 98.62 216 ASN A N 1
ATOM 1668 C CA . ASN A 1 216 ? 6.082 1.753 4.388 1.00 98.62 216 ASN A CA 1
ATOM 1669 C C . ASN A 1 216 ? 5.946 0.474 3.544 1.00 98.62 216 ASN A C 1
ATOM 1671 O O . ASN A 1 216 ? 6.830 0.207 2.731 1.00 98.62 216 ASN A O 1
ATOM 1675 N N . ALA A 1 217 ? 4.846 -0.270 3.691 1.00 98.81 217 ALA A N 1
ATOM 1676 C CA . ALA A 1 217 ? 4.547 -1.448 2.879 1.00 98.81 217 ALA A CA 1
ATOM 1677 C C . ALA A 1 217 ? 4.314 -1.105 1.394 1.00 98.81 217 ALA A C 1
ATOM 1679 O O . ALA A 1 217 ? 4.936 -1.726 0.537 1.00 98.81 217 ALA A O 1
ATOM 1680 N N . ASP A 1 218 ? 3.517 -0.074 1.091 1.00 98.62 218 ASP A N 1
ATOM 1681 C CA . ASP A 1 218 ? 3.288 0.462 -0.266 1.00 98.62 218 ASP A CA 1
ATOM 1682 C C . ASP A 1 218 ? 4.607 0.832 -0.969 1.00 98.62 218 ASP A C 1
ATOM 1684 O O . ASP A 1 218 ? 4.920 0.362 -2.065 1.00 98.62 218 ASP A O 1
ATOM 1688 N N . ILE A 1 219 ? 5.468 1.588 -0.284 1.00 98.44 219 ILE A N 1
ATOM 1689 C CA . ILE A 1 219 ? 6.784 1.963 -0.821 1.00 98.44 219 ILE A CA 1
ATOM 1690 C C . ILE A 1 219 ? 7.663 0.736 -1.074 1.00 98.44 219 ILE A C 1
ATOM 1692 O O . ILE A 1 219 ? 8.424 0.712 -2.045 1.00 98.44 219 ILE A O 1
ATOM 1696 N N . TYR A 1 220 ? 7.586 -0.273 -0.206 1.00 98.69 220 TYR A N 1
ATOM 1697 C CA . TYR A 1 220 ? 8.360 -1.497 -0.362 1.00 98.69 220 TYR A CA 1
ATOM 1698 C C . TYR A 1 220 ? 7.851 -2.358 -1.529 1.00 98.69 220 TYR A C 1
ATOM 1700 O O . TYR A 1 220 ? 8.662 -2.911 -2.272 1.00 98.69 220 TYR A O 1
ATOM 1708 N N . ASP A 1 221 ? 6.536 -2.427 -1.743 1.00 98.50 221 ASP A N 1
ATOM 1709 C CA . ASP A 1 221 ? 5.946 -3.065 -2.925 1.00 98.50 221 ASP A CA 1
ATOM 1710 C C . ASP A 1 221 ? 6.409 -2.371 -4.216 1.00 98.50 221 ASP A C 1
ATOM 1712 O O . ASP A 1 221 ? 6.913 -3.018 -5.137 1.00 98.50 221 ASP A O 1
ATOM 1716 N N . ALA A 1 222 ? 6.362 -1.035 -4.249 1.00 97.62 222 ALA A N 1
ATOM 1717 C CA . ALA A 1 222 ? 6.875 -0.257 -5.372 1.00 97.62 222 ALA A CA 1
ATOM 1718 C C . ALA A 1 222 ? 8.382 -0.492 -5.601 1.00 97.62 222 ALA A C 1
ATOM 1720 O O . ALA A 1 222 ? 8.830 -0.591 -6.751 1.00 97.62 222 ALA A O 1
ATOM 1721 N N . LEU A 1 223 ? 9.176 -0.600 -4.524 1.00 98.25 223 LEU A N 1
ATOM 1722 C CA . LEU A 1 223 ? 10.598 -0.952 -4.601 1.00 98.25 223 LEU A CA 1
ATOM 1723 C C . LEU A 1 223 ? 10.764 -2.301 -5.305 1.00 98.25 223 LEU A C 1
ATOM 1725 O O . LEU A 1 223 ? 11.521 -2.374 -6.274 1.00 98.25 223 LEU A O 1
ATOM 1729 N N . ARG A 1 224 ? 10.029 -3.331 -4.869 1.00 97.50 224 ARG A N 1
ATOM 1730 C CA . ARG A 1 224 ? 10.080 -4.673 -5.459 1.00 97.50 224 ARG A CA 1
ATOM 1731 C C . ARG A 1 224 ? 9.717 -4.647 -6.939 1.00 97.50 224 ARG A C 1
ATOM 1733 O O . ARG A 1 224 ? 10.534 -5.063 -7.755 1.00 97.50 224 ARG A O 1
ATOM 1740 N N . LYS A 1 225 ? 8.580 -4.047 -7.306 1.00 97.19 225 LYS A N 1
ATOM 1741 C CA . LYS A 1 225 ? 8.173 -3.929 -8.714 1.00 97.19 225 LYS A CA 1
ATOM 1742 C C . LYS A 1 225 ? 9.261 -3.280 -9.573 1.00 97.19 225 LYS A C 1
ATOM 1744 O O . LYS A 1 225 ? 9.603 -3.790 -10.639 1.00 97.19 225 LYS A O 1
ATOM 1749 N N . SER A 1 226 ? 9.832 -2.167 -9.111 1.00 97.62 226 SER A N 1
ATOM 1750 C CA . SER A 1 226 ? 10.890 -1.468 -9.852 1.00 97.62 226 SER A CA 1
ATOM 1751 C C . SER A 1 226 ? 12.192 -2.271 -9.949 1.00 97.62 226 SER A C 1
ATOM 1753 O O . SER A 1 226 ? 12.898 -2.184 -10.959 1.00 97.62 226 SER A O 1
ATOM 1755 N N . GLN A 1 227 ? 12.496 -3.072 -8.927 1.00 97.50 227 GLN A N 1
ATOM 1756 C CA . GLN A 1 227 ? 13.644 -3.962 -8.910 1.00 97.50 227 GLN A CA 1
ATOM 1757 C C . GLN A 1 227 ? 13.450 -5.145 -9.866 1.00 97.50 227 GLN A C 1
ATOM 1759 O O . GLN A 1 227 ? 14.375 -5.431 -10.618 1.00 97.50 227 GLN A O 1
ATOM 1764 N N . ASP A 1 228 ? 12.261 -5.758 -9.914 1.00 96.94 228 ASP A N 1
ATOM 1765 C CA . ASP A 1 228 ? 11.942 -6.843 -10.859 1.00 96.94 228 ASP A CA 1
ATOM 1766 C C . ASP A 1 228 ? 12.115 -6.366 -12.298 1.00 96.94 228 ASP A C 1
ATOM 1768 O O . ASP A 1 228 ? 12.752 -7.023 -13.118 1.00 96.94 228 ASP A O 1
ATOM 1772 N N . GLU A 1 229 ? 11.579 -5.185 -12.604 1.00 97.88 229 GLU A N 1
ATOM 1773 C CA . GLU A 1 229 ? 11.722 -4.564 -13.919 1.00 97.88 229 GLU A CA 1
ATOM 1774 C C . GLU A 1 229 ? 13.199 -4.338 -14.273 1.00 97.88 229 GLU A C 1
ATOM 1776 O O . GLU A 1 229 ? 13.636 -4.670 -15.376 1.00 97.88 229 GLU A O 1
ATOM 1781 N N . CYS A 1 230 ? 14.001 -3.833 -13.332 1.00 97.69 230 CYS A N 1
ATOM 1782 C CA . CYS A 1 230 ? 15.440 -3.675 -13.530 1.00 97.69 230 CYS A CA 1
ATOM 1783 C C . CYS A 1 230 ? 16.147 -5.021 -13.755 1.00 97.69 230 CYS A C 1
ATOM 1785 O O . CYS A 1 230 ? 16.910 -5.148 -14.709 1.00 97.69 230 CYS A O 1
ATOM 1787 N N . GLU A 1 231 ? 15.870 -6.034 -12.933 1.00 95.88 231 GLU A N 1
ATOM 1788 C CA . GLU A 1 231 ? 16.457 -7.378 -13.035 1.00 95.88 231 GLU A CA 1
ATOM 1789 C C . GLU A 1 231 ? 16.062 -8.089 -14.343 1.00 95.88 231 GLU A C 1
ATOM 1791 O O . GLU A 1 231 ? 16.856 -8.848 -14.897 1.00 95.88 231 GLU A O 1
ATOM 1796 N N . ALA A 1 232 ? 14.901 -7.757 -14.915 1.00 96.19 232 ALA A N 1
ATOM 1797 C CA . ALA A 1 232 ? 14.476 -8.176 -16.251 1.00 96.19 232 ALA A CA 1
ATOM 1798 C C . ALA A 1 232 ? 15.095 -7.348 -17.403 1.00 96.19 232 ALA A C 1
ATOM 1800 O O . ALA A 1 232 ? 14.715 -7.500 -18.566 1.00 96.19 232 ALA A O 1
ATOM 1801 N N . GLY A 1 233 ? 16.051 -6.462 -17.107 1.00 97.38 233 GLY A N 1
ATOM 1802 C CA . GLY A 1 233 ? 16.778 -5.647 -18.083 1.00 97.38 233 GLY A CA 1
ATOM 1803 C C . GLY A 1 233 ? 16.118 -4.307 -18.427 1.00 97.38 233 GLY A C 1
ATOM 1804 O O . GLY A 1 233 ? 16.620 -3.581 -19.287 1.00 97.38 233 GLY A O 1
ATOM 1805 N N . ASN A 1 234 ? 15.030 -3.921 -17.756 1.00 97.62 234 ASN A N 1
ATOM 1806 C CA . ASN A 1 234 ? 14.271 -2.698 -18.035 1.00 97.62 234 ASN A CA 1
ATOM 1807 C C . ASN A 1 234 ? 14.776 -1.461 -17.267 1.00 97.62 234 ASN A C 1
ATOM 1809 O O . ASN A 1 234 ? 14.015 -0.592 -16.833 1.00 97.62 234 ASN A O 1
ATOM 1813 N N . HIS A 1 235 ? 16.096 -1.350 -17.113 1.00 97.19 235 HIS A N 1
ATOM 1814 C CA . HIS A 1 235 ? 16.730 -0.257 -16.372 1.00 97.19 235 HIS A CA 1
ATOM 1815 C C . HIS A 1 235 ? 16.452 1.132 -16.958 1.00 97.19 235 HIS A C 1
ATOM 1817 O O . HIS A 1 235 ? 16.455 2.114 -16.219 1.00 97.19 235 HIS A O 1
ATOM 1823 N N . LYS A 1 236 ? 16.223 1.235 -18.274 1.00 96.94 236 LYS A N 1
ATOM 1824 C CA . LYS A 1 236 ? 15.952 2.522 -18.932 1.00 96.94 236 LYS A CA 1
ATOM 1825 C C . LYS A 1 236 ? 14.657 3.162 -18.424 1.00 96.94 236 LYS A C 1
ATOM 1827 O O . LYS A 1 236 ? 14.621 4.376 -18.265 1.00 96.94 236 LYS A O 1
ATOM 1832 N N . GLU A 1 237 ? 13.627 2.355 -18.186 1.00 95.88 237 GLU A N 1
ATOM 1833 C CA . GLU A 1 237 ? 12.342 2.819 -17.661 1.00 95.88 237 GLU A CA 1
ATOM 1834 C C . GLU A 1 237 ? 12.412 2.928 -16.130 1.00 95.88 237 GLU A C 1
ATOM 1836 O O . GLU A 1 237 ? 12.180 3.995 -15.568 1.00 95.88 237 GLU A O 1
ATOM 1841 N N . PHE A 1 238 ? 12.806 1.854 -15.434 1.00 97.19 238 PHE A N 1
ATOM 1842 C CA . PHE A 1 238 ? 12.632 1.749 -13.978 1.00 97.19 238 PHE A CA 1
ATOM 1843 C C . PHE A 1 238 ? 13.856 2.122 -13.133 1.00 97.19 238 PHE A C 1
ATOM 1845 O O . PHE A 1 238 ? 13.723 2.275 -11.920 1.00 97.19 238 PHE A O 1
ATOM 1852 N N . GLY A 1 239 ? 15.036 2.338 -13.723 1.00 97.75 239 GLY A N 1
ATOM 1853 C CA . GLY A 1 239 ? 16.281 2.538 -12.966 1.00 97.75 239 GLY A CA 1
ATOM 1854 C C . GLY A 1 239 ? 16.271 3.753 -12.029 1.00 97.75 239 GLY A C 1
ATOM 1855 O O . GLY A 1 239 ? 16.817 3.690 -10.923 1.00 97.75 239 GLY A O 1
ATOM 1856 N N . LEU A 1 240 ? 15.604 4.842 -12.432 1.00 96.25 240 LEU A N 1
ATOM 1857 C CA . LEU A 1 240 ? 15.433 6.031 -11.588 1.00 96.25 240 LEU A CA 1
ATOM 1858 C C . LEU A 1 240 ? 14.446 5.779 -10.442 1.00 96.25 240 LEU A C 1
ATOM 1860 O O . LEU A 1 240 ? 14.724 6.161 -9.305 1.00 96.25 240 LEU A O 1
ATOM 1864 N N . ALA A 1 241 ? 13.318 5.119 -10.724 1.00 95.50 241 ALA A N 1
ATOM 1865 C CA . ALA A 1 241 ? 12.340 4.750 -9.704 1.00 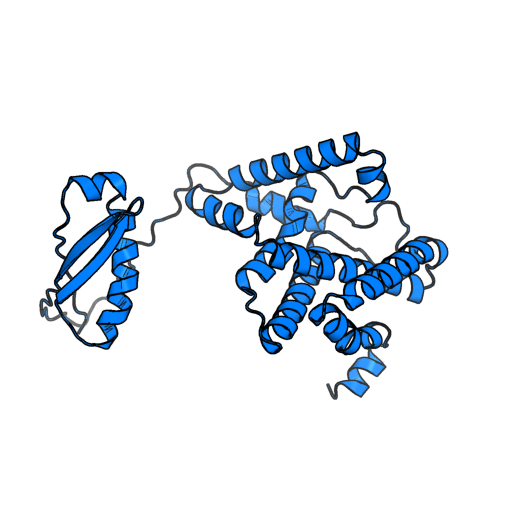95.50 241 ALA A CA 1
ATOM 1866 C C . ALA A 1 241 ? 12.964 3.806 -8.668 1.00 95.50 241 ALA A C 1
ATOM 1868 O O . ALA A 1 241 ? 12.859 4.078 -7.474 1.00 95.50 241 ALA A O 1
ATOM 1869 N N . TYR A 1 242 ? 13.692 2.783 -9.123 1.00 97.94 242 TYR A N 1
ATOM 1870 C CA . TYR A 1 242 ? 14.385 1.826 -8.265 1.00 97.94 242 TYR A CA 1
ATOM 1871 C C . TYR A 1 242 ? 15.405 2.506 -7.349 1.00 97.94 242 TYR A C 1
ATOM 1873 O O . TYR A 1 242 ? 15.333 2.357 -6.132 1.00 97.94 242 TYR A O 1
ATOM 1881 N N . SER A 1 243 ? 16.297 3.335 -7.903 1.00 98.12 243 SER A N 1
ATOM 1882 C CA . SER A 1 243 ? 17.291 4.073 -7.105 1.00 98.12 243 SER A CA 1
ATOM 1883 C C . SER A 1 243 ? 16.636 4.978 -6.053 1.00 98.12 243 SER A C 1
ATOM 1885 O O . SER A 1 243 ? 17.072 5.020 -4.902 1.00 98.12 243 SER A O 1
ATOM 1887 N N . ARG A 1 244 ? 15.562 5.689 -6.429 1.00 97.62 244 ARG A N 1
ATOM 1888 C CA . ARG A 1 244 ? 14.811 6.563 -5.516 1.00 97.62 244 ARG A CA 1
ATOM 1889 C C . ARG A 1 244 ? 14.158 5.768 -4.386 1.00 97.62 244 ARG A C 1
ATOM 1891 O O . ARG A 1 244 ? 14.310 6.139 -3.227 1.00 97.62 244 ARG A O 1
ATOM 1898 N N . LEU A 1 245 ? 13.444 4.696 -4.720 1.00 97.94 245 LEU A N 1
ATOM 1899 C CA . LEU A 1 245 ? 12.724 3.862 -3.755 1.00 97.94 245 LEU A CA 1
ATOM 1900 C C . LEU A 1 245 ? 13.689 3.119 -2.828 1.00 97.94 245 LEU A C 1
ATOM 1902 O O . LEU A 1 245 ? 13.433 3.022 -1.632 1.00 97.94 245 LEU A O 1
ATOM 1906 N N . GLN A 1 246 ? 14.837 2.671 -3.341 1.00 98.00 246 GLN A N 1
ATOM 1907 C CA . GLN A 1 246 ? 15.881 2.046 -2.530 1.00 98.00 246 GLN A CA 1
ATOM 1908 C C . GLN A 1 246 ? 16.423 3.030 -1.487 1.00 98.00 246 GLN A C 1
ATOM 1910 O O . GLN A 1 246 ? 16.563 2.677 -0.314 1.00 98.00 246 GLN A O 1
ATOM 1915 N N . GLN A 1 247 ? 16.689 4.277 -1.889 1.00 98.31 247 GLN A N 1
ATOM 1916 C CA . GLN A 1 247 ? 17.115 5.320 -0.960 1.00 98.31 247 GLN A CA 1
ATOM 1917 C C . GLN A 1 247 ? 16.009 5.678 0.044 1.00 98.31 247 GLN A C 1
ATOM 1919 O O . GLN A 1 247 ? 16.302 5.864 1.223 1.00 98.31 247 GLN A O 1
ATOM 1924 N N . GLU A 1 248 ? 14.749 5.735 -0.390 1.00 98.06 248 GLU A N 1
ATOM 1925 C CA . GLU A 1 248 ? 13.614 6.009 0.495 1.00 98.06 248 GLU A CA 1
ATOM 1926 C C . GLU A 1 248 ? 13.434 4.910 1.555 1.00 98.06 248 GLU A C 1
ATOM 1928 O O . GLU A 1 248 ? 13.334 5.223 2.742 1.00 98.06 248 GLU A O 1
ATOM 1933 N N . VAL A 1 249 ? 13.477 3.629 1.167 1.00 98.25 249 VAL A N 1
ATOM 1934 C CA . VAL A 1 249 ? 13.423 2.496 2.108 1.00 98.25 249 VAL A CA 1
ATOM 1935 C C . VAL A 1 249 ? 14.608 2.528 3.068 1.00 98.2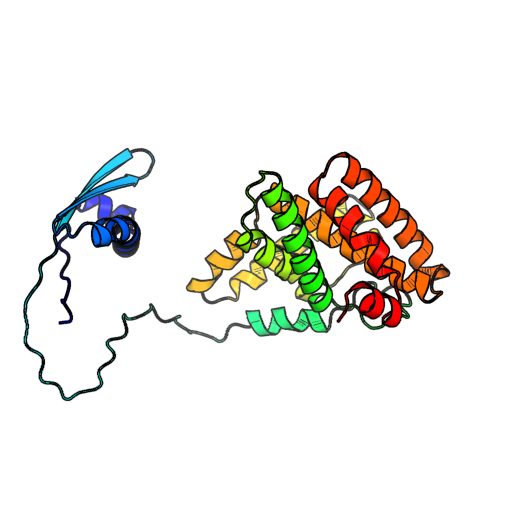5 249 VAL A C 1
ATOM 1937 O O . VAL A 1 249 ? 14.418 2.331 4.270 1.00 98.25 249 VAL A O 1
ATOM 1940 N N . LYS A 1 250 ? 15.817 2.831 2.580 1.00 97.88 250 LYS A N 1
ATOM 1941 C CA . LYS A 1 250 ? 17.006 2.977 3.428 1.00 97.88 250 LYS A CA 1
ATOM 1942 C C . LYS A 1 250 ? 16.803 4.057 4.490 1.00 97.88 250 LYS A C 1
ATOM 1944 O O . LYS A 1 250 ? 16.990 3.773 5.667 1.00 97.88 250 LYS A O 1
ATOM 1949 N N . THR A 1 251 ? 16.382 5.257 4.091 1.00 98.25 251 THR A N 1
ATOM 1950 C CA . THR A 1 251 ? 16.150 6.374 5.016 1.00 98.25 251 THR A CA 1
ATOM 1951 C C . THR A 1 251 ? 15.035 6.058 6.012 1.00 98.25 251 THR A C 1
ATOM 1953 O O . THR A 1 251 ? 15.206 6.260 7.209 1.00 98.25 251 THR A O 1
ATOM 1956 N N . ARG A 1 252 ? 13.911 5.487 5.567 1.00 97.81 252 ARG A N 1
ATOM 1957 C CA . ARG A 1 252 ? 12.821 5.084 6.473 1.00 97.81 252 ARG A CA 1
ATOM 1958 C C . ARG A 1 252 ? 13.263 4.010 7.468 1.00 97.81 252 ARG A C 1
ATOM 1960 O O . ARG A 1 252 ? 12.824 4.036 8.615 1.00 97.81 252 ARG A O 1
ATOM 1967 N N . SER A 1 253 ? 14.159 3.108 7.071 1.00 97.75 253 SER A N 1
ATOM 1968 C CA . SER A 1 253 ? 14.711 2.058 7.941 1.00 97.75 253 SER A CA 1
ATOM 1969 C C . SER A 1 253 ? 15.617 2.593 9.059 1.00 97.75 253 SER A C 1
ATOM 1971 O O . SER A 1 253 ? 15.925 1.855 9.993 1.00 97.75 253 SER A O 1
ATOM 1973 N N . GLU A 1 254 ? 16.059 3.854 8.996 1.00 97.12 254 GLU A N 1
ATOM 1974 C CA . GLU A 1 254 ? 16.855 4.471 10.068 1.00 97.12 254 GLU A CA 1
ATOM 1975 C C . GLU A 1 254 ? 16.020 4.703 11.334 1.00 97.12 254 GLU A C 1
ATOM 1977 O O . GLU A 1 254 ? 16.551 4.618 12.440 1.00 97.12 254 GLU A O 1
ATOM 1982 N N . THR A 1 255 ? 14.714 4.946 11.177 1.00 94.81 255 THR A N 1
ATOM 1983 C CA . THR A 1 255 ? 13.785 5.239 12.280 1.00 94.81 255 THR A CA 1
ATOM 1984 C C . THR A 1 255 ? 12.663 4.210 12.439 1.00 94.81 255 THR A C 1
ATOM 1986 O O . THR A 1 255 ? 12.039 4.167 13.494 1.00 94.81 255 THR A O 1
ATOM 1989 N N . ASN A 1 256 ? 12.418 3.353 11.441 1.00 96.62 256 ASN A N 1
ATOM 1990 C CA . ASN A 1 256 ? 11.405 2.294 11.493 1.00 96.62 256 ASN A CA 1
ATOM 1991 C C . ASN A 1 256 ? 12.074 0.922 11.655 1.00 96.62 256 ASN A C 1
ATOM 1993 O O . ASN A 1 256 ? 12.565 0.336 10.685 1.00 96.62 256 ASN A O 1
ATOM 1997 N N . THR A 1 257 ? 12.081 0.394 12.881 1.00 97.25 257 THR A N 1
ATOM 1998 C CA . THR A 1 257 ? 12.739 -0.880 13.225 1.00 97.25 257 THR A CA 1
ATOM 1999 C C . THR A 1 257 ? 12.117 -2.074 12.506 1.00 97.25 257 THR A C 1
ATOM 2001 O O . THR A 1 257 ? 12.848 -2.870 11.924 1.00 97.25 257 THR A O 1
ATOM 2004 N N . TYR A 1 258 ? 10.784 -2.153 12.440 1.00 98.19 258 TYR A N 1
ATOM 2005 C CA . TYR A 1 258 ? 10.090 -3.236 11.734 1.00 98.19 258 TYR A CA 1
ATOM 2006 C C . TYR A 1 258 ? 10.399 -3.257 10.230 1.00 98.19 258 TYR A C 1
ATOM 2008 O O . TYR A 1 258 ? 10.578 -4.327 9.657 1.00 98.19 258 TYR A O 1
ATOM 2016 N N . LEU A 1 259 ? 10.527 -2.091 9.586 1.00 98.56 259 LEU A N 1
ATOM 2017 C CA . LEU A 1 259 ? 10.885 -1.990 8.168 1.00 98.56 259 LEU A CA 1
ATOM 2018 C C . LEU A 1 259 ? 12.330 -2.445 7.944 1.00 98.56 259 LEU A C 1
ATOM 2020 O O . LEU A 1 259 ? 12.610 -3.187 7.002 1.00 98.56 259 LEU A O 1
ATOM 2024 N N . LYS A 1 260 ? 13.241 -2.024 8.827 1.00 98.50 260 LYS A N 1
ATOM 2025 C CA . LYS A 1 260 ? 14.644 -2.439 8.795 1.00 98.50 260 LYS A CA 1
ATOM 2026 C C . LYS A 1 260 ? 14.773 -3.955 8.926 1.00 98.50 260 LYS A C 1
ATOM 2028 O O . LYS A 1 260 ? 15.453 -4.575 8.112 1.00 98.50 260 LYS A O 1
ATOM 2033 N N . GLU A 1 261 ? 14.112 -4.542 9.917 1.00 98.50 261 GLU A N 1
ATOM 2034 C CA . GLU A 1 261 ? 14.125 -5.985 10.163 1.00 98.50 261 GLU A CA 1
ATOM 2035 C C . GLU A 1 261 ? 13.466 -6.759 9.019 1.00 98.50 261 GLU A C 1
ATOM 2037 O O . GLU A 1 261 ? 14.040 -7.738 8.542 1.00 98.50 261 GLU A O 1
ATOM 2042 N N . PHE A 1 262 ? 12.333 -6.282 8.493 1.00 98.62 262 PHE A N 1
ATOM 2043 C CA . PHE A 1 262 ? 11.702 -6.852 7.303 1.00 98.62 262 PHE A CA 1
ATOM 2044 C C . PHE A 1 262 ? 12.668 -6.854 6.109 1.00 98.62 262 PHE A C 1
ATOM 2046 O O . PHE A 1 262 ? 12.871 -7.885 5.466 1.00 98.62 262 PHE A O 1
ATOM 2053 N N . HIS A 1 263 ? 13.324 -5.722 5.830 1.00 98.06 263 HIS A N 1
ATOM 2054 C CA . HIS A 1 263 ? 14.265 -5.612 4.718 1.00 98.06 263 HIS A CA 1
ATOM 2055 C C . HIS A 1 263 ? 15.495 -6.511 4.897 1.00 98.06 263 HIS A C 1
ATOM 2057 O O . HIS A 1 263 ? 15.923 -7.146 3.937 1.00 98.06 263 HIS A O 1
ATOM 2063 N N . GLN A 1 264 ? 16.041 -6.607 6.111 1.00 97.75 264 GLN A N 1
ATOM 2064 C CA . GLN A 1 264 ? 17.169 -7.492 6.418 1.00 97.75 264 GLN A CA 1
ATOM 2065 C C . GLN A 1 264 ? 16.800 -8.976 6.312 1.00 97.75 264 GLN A C 1
ATOM 2067 O O . GLN A 1 264 ? 17.627 -9.775 5.881 1.00 97.75 264 GLN A O 1
ATOM 2072 N N . THR A 1 265 ? 15.568 -9.330 6.679 1.00 97.25 265 THR A N 1
ATOM 2073 C CA . THR A 1 265 ? 15.094 -10.719 6.701 1.00 97.25 265 THR A CA 1
ATOM 2074 C C . THR A 1 265 ? 14.714 -11.212 5.306 1.00 97.25 265 THR A C 1
ATOM 2076 O O . THR A 1 265 ? 15.116 -12.302 4.909 1.00 97.25 265 THR A O 1
ATOM 2079 N N . PHE A 1 266 ? 13.964 -10.413 4.540 1.00 96.94 266 PHE A N 1
ATOM 2080 C CA . PHE A 1 266 ? 13.356 -10.857 3.279 1.00 96.94 266 PHE A CA 1
ATOM 2081 C C . PHE A 1 266 ? 13.972 -10.215 2.031 1.00 96.94 266 PHE A C 1
ATOM 2083 O O . PHE A 1 266 ? 13.883 -10.774 0.940 1.00 96.94 266 PHE A O 1
ATOM 2090 N N . GLY A 1 267 ? 14.625 -9.056 2.166 1.00 95.44 267 GLY A N 1
ATOM 2091 C CA . GLY A 1 267 ? 14.994 -8.202 1.033 1.00 95.44 267 GLY A CA 1
ATOM 2092 C C . GLY A 1 267 ? 15.893 -8.878 -0.001 1.00 95.44 267 GLY A C 1
ATOM 2093 O O . GLY A 1 267 ? 15.653 -8.756 -1.200 1.00 95.44 267 GLY A O 1
ATOM 2094 N N . GLN A 1 268 ? 16.902 -9.633 0.444 1.00 94.44 268 GLN A N 1
ATOM 2095 C CA . GLN A 1 268 ? 17.839 -10.296 -0.469 1.00 94.44 268 GLN A CA 1
ATOM 2096 C C . GLN A 1 268 ? 17.191 -11.446 -1.255 1.00 94.44 268 GLN A C 1
ATOM 2098 O O . GLN A 1 268 ? 17.609 -11.724 -2.381 1.00 94.44 268 GLN A O 1
ATOM 2103 N N . ALA A 1 269 ? 16.201 -12.124 -0.667 1.00 95.94 269 ALA A N 1
ATOM 2104 C CA . ALA A 1 269 ? 15.576 -13.301 -1.261 1.00 95.94 269 ALA A CA 1
ATOM 2105 C C . ALA A 1 269 ? 14.728 -12.959 -2.492 1.00 95.94 269 ALA A C 1
ATOM 2107 O O . ALA A 1 269 ? 14.584 -13.794 -3.379 1.00 95.94 269 ALA A O 1
ATOM 2108 N N . TYR A 1 270 ? 14.251 -11.718 -2.612 1.00 94.25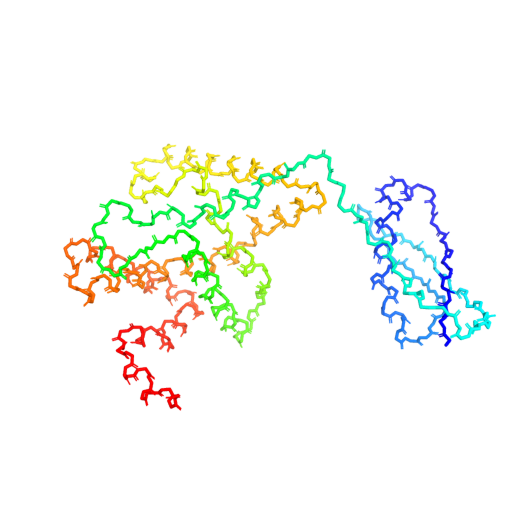 270 TYR A N 1
ATOM 2109 C CA . TYR A 1 270 ? 13.512 -11.281 -3.795 1.00 94.25 270 TYR A CA 1
ATOM 2110 C C . TYR A 1 270 ? 14.331 -11.296 -5.096 1.00 94.25 270 TYR A C 1
ATOM 2112 O O . TYR A 1 270 ? 13.746 -11.377 -6.166 1.00 94.25 270 TYR A O 1
ATOM 2120 N N . SER A 1 271 ? 15.666 -11.251 -5.029 1.00 93.56 271 SER A N 1
ATOM 2121 C CA . SER A 1 271 ? 16.537 -11.372 -6.214 1.00 93.56 271 SER A CA 1
ATOM 2122 C C . SER A 1 271 ? 16.919 -12.817 -6.542 1.00 93.56 271 SER A C 1
ATOM 2124 O O . SER A 1 271 ? 17.802 -13.062 -7.369 1.00 93.56 271 SER A O 1
ATOM 2126 N N . TRP A 1 272 ? 16.387 -13.800 -5.815 1.00 95.31 272 TRP A N 1
ATOM 2127 C CA . TRP A 1 272 ? 16.747 -15.197 -6.026 1.00 95.31 272 TRP A CA 1
ATOM 2128 C C . TRP A 1 272 ? 15.880 -15.804 -7.122 1.00 95.31 272 TRP A C 1
ATOM 2130 O O . TRP A 1 272 ? 14.685 -15.541 -7.214 1.00 95.31 272 TRP A O 1
ATOM 2140 N N . SER A 1 273 ? 16.486 -16.660 -7.946 1.00 93.75 273 SER A N 1
ATOM 2141 C CA . SER A 1 273 ? 15.715 -17.510 -8.848 1.00 93.75 273 SER A CA 1
ATOM 2142 C C . SER A 1 273 ? 14.860 -18.493 -8.052 1.00 93.75 273 SER A C 1
ATOM 2144 O O . SER A 1 273 ? 15.175 -18.822 -6.905 1.00 93.75 273 SER A O 1
ATOM 2146 N N . PHE A 1 274 ? 13.822 -19.026 -8.696 1.00 94.06 274 PHE A N 1
ATOM 2147 C CA . PHE A 1 274 ? 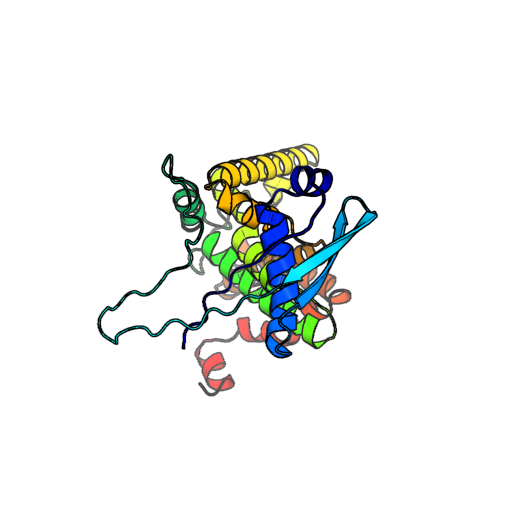12.996 -20.085 -8.120 1.00 94.06 274 PHE A CA 1
ATOM 2148 C C . PHE A 1 274 ? 13.841 -21.262 -7.607 1.00 94.06 274 PHE A C 1
ATOM 2150 O O . PHE A 1 274 ? 13.698 -21.651 -6.452 1.00 94.06 274 PHE A O 1
ATOM 2157 N N . ASP A 1 275 ? 14.801 -21.746 -8.403 1.00 95.81 275 ASP A N 1
ATOM 2158 C CA . ASP A 1 275 ? 15.689 -22.847 -8.001 1.00 95.81 275 ASP A CA 1
ATOM 2159 C C . ASP A 1 275 ? 16.462 -22.535 -6.714 1.00 95.81 275 ASP A C 1
ATOM 2161 O O . ASP A 1 275 ? 16.633 -23.396 -5.852 1.00 95.81 275 ASP A O 1
ATOM 2165 N N . LYS A 1 276 ? 16.915 -21.285 -6.557 1.00 95.75 276 LYS A N 1
ATOM 2166 C CA . LYS A 1 276 ? 17.621 -20.851 -5.351 1.00 95.75 276 LYS A CA 1
ATOM 2167 C C . LYS A 1 276 ? 16.677 -20.727 -4.154 1.00 95.75 276 LYS A C 1
ATOM 2169 O O . LYS A 1 276 ? 17.090 -21.072 -3.050 1.00 95.75 276 LYS A O 1
ATOM 2174 N N . LEU A 1 277 ? 15.444 -20.257 -4.357 1.00 95.12 277 LEU A N 1
ATOM 2175 C CA . LEU A 1 277 ? 14.423 -20.193 -3.306 1.00 95.12 277 LEU A CA 1
ATOM 2176 C C . LEU A 1 277 ? 14.115 -21.593 -2.766 1.00 95.12 277 LEU A C 1
ATOM 2178 O O . LEU A 1 277 ? 14.239 -21.802 -1.566 1.00 95.12 277 LEU A O 1
ATOM 2182 N N . VAL A 1 278 ? 13.817 -22.547 -3.652 1.00 95.62 278 VAL A N 1
ATOM 2183 C CA . VAL A 1 278 ? 13.530 -23.954 -3.319 1.00 95.62 278 VAL A CA 1
ATOM 2184 C C . VAL A 1 278 ? 14.720 -24.610 -2.610 1.00 95.62 278 VAL A C 1
ATOM 2186 O O . VAL A 1 278 ? 14.579 -25.177 -1.527 1.00 95.62 278 VAL A O 1
ATOM 2189 N N . ALA A 1 279 ? 15.930 -24.461 -3.161 1.00 93.62 279 ALA A N 1
ATOM 2190 C CA . ALA A 1 279 ? 17.135 -25.027 -2.557 1.00 93.62 279 ALA A CA 1
ATOM 2191 C C . ALA A 1 279 ? 17.438 -24.455 -1.159 1.00 93.62 279 ALA A C 1
ATOM 2193 O O . ALA A 1 279 ? 18.007 -25.158 -0.324 1.00 93.62 279 ALA A O 1
ATOM 2194 N N . HIS A 1 280 ? 17.084 -23.191 -0.903 1.00 93.56 280 HIS A N 1
ATOM 2195 C CA . HIS A 1 280 ? 17.283 -22.542 0.393 1.00 93.56 280 HIS A CA 1
ATOM 2196 C C . HIS A 1 280 ? 16.165 -22.846 1.400 1.00 93.56 280 HIS A C 1
ATOM 2198 O O . HIS A 1 280 ? 16.428 -22.873 2.599 1.00 93.56 280 HIS A O 1
ATOM 2204 N N . SER A 1 281 ? 14.930 -23.055 0.937 1.00 88.75 281 SER A N 1
ATOM 2205 C CA . SER A 1 281 ? 13.765 -23.281 1.799 1.00 88.75 281 SER A CA 1
ATOM 2206 C C . SER A 1 281 ? 13.558 -24.743 2.195 1.00 88.75 281 SER A C 1
ATOM 2208 O O . SER A 1 281 ? 12.766 -25.004 3.097 1.00 88.75 281 SER A O 1
ATOM 2210 N N . HIS A 1 282 ? 14.268 -25.683 1.562 1.00 87.06 282 HIS A N 1
ATOM 2211 C CA . HIS A 1 282 ? 14.079 -27.128 1.747 1.00 87.06 282 HIS A CA 1
ATOM 2212 C C . HIS A 1 282 ? 12.649 -27.612 1.431 1.00 87.06 282 HIS A C 1
ATOM 2214 O O . HIS A 1 282 ? 12.203 -28.614 1.996 1.00 87.06 282 HIS A O 1
ATOM 2220 N N . ILE A 1 283 ? 11.942 -26.894 0.552 1.00 79.25 283 ILE A N 1
ATOM 2221 C CA . ILE A 1 283 ? 10.616 -27.259 0.020 1.00 79.25 283 ILE A CA 1
ATOM 2222 C C . ILE A 1 283 ? 10.784 -28.031 -1.291 1.00 79.25 283 ILE A C 1
ATOM 2224 O O . ILE A 1 283 ? 11.803 -27.802 -1.976 1.00 79.25 283 ILE A O 1
#

Foldseek 3Di:
DDWDWDKDKDDPPVVCVPCPPVNVVVQVVVVVVVVVVVPDQKDKDWDADPNDIDIMIIGTDTDDDDDDPDDPDPPDPPPPDQDPPDDFCLVVLQVCQQVQFPPPVFDFDLDTDTRQNLLQQLLVLLLQLVVLVVVVPDDDDNVLLNLCSNCVCSLCSVVGDDDPCRCPVDPVSVVVSVVSSVVSQVVSLVSDRPVCSVVSVDSNPDDPVSVVSSVLSSLVSQLLSLVSRVLVVNCVGRVVVNVVSVVVLVVVVVPRVSSVVSCVPCVVVSSDDPVRVCVVVVD

InterPro domains:
  IPR003607 HD/PDEase domain [SM00471] (111-232)
  IPR003607 HD/PDEase domain [cd00077] (113-154)

Radius of gyration: 26.11 Å; chains: 1; bounding box: 58×59×59 Å

pLDDT: mean 81.57, std 21.67, range [24.86, 98.81]